Protein AF-A0A0M5JET2-F1 (afdb_monomer)

InterPro domains:
  IPR001647 DNA-binding HTH domain, TetR-type [PF00440] (8-52)
  IPR001647 DNA-binding HTH domain, TetR-type [PR00455] (8-21)
  IPR001647 DNA-binding HTH domain, TetR-type [PR00455] (29-52)
  IPR001647 DNA-binding HTH domain, TetR-type [PS50977] (2-62)
  IPR009057 Homedomain-like superfamily [SSF46689] (7-78)
  IPR023772 DNA-binding HTH domain, TetR-type, conserved site [PS01081] (20-51)
  IPR050624 Nucleoid occlusion factor SlmA/HTH-type transcriptional regulator [PTHR43479] (2-198)

Mean predicted aligned error: 12.4 Å

Sequence (295 aa):
MKQKEISIINQAIKLFAEKGYKTTSVQEIADECGISKGAFYIYFKSKDALLVSILEYYYHKVFTRIDELKTSHLPPKEVYRKQLAVYYENILEHQDFITMQMKEKSMPDNKDIRTIANQFKATSLELHTQNVKHIYGEGIAPYLADICLLIEGLTHVYLELIILYKLPLEISRLTSTIVDRVDDLVQGMIRRNEKPLVTNLTASSLFEWPDMEHKPGHSMIKKIKEKASRLPDRSHHQEIMESLELLENELRHPTPRTAIIKGMIANLKAVDEIKGEAEMLDHLINERKNGSNFI

pLDDT: mean 84.3, std 13.84, range [26.91, 97.56]

Nearest PDB structures (foldseek):
  6azh-assembly1_B  TM=8.177E-01  e=5.646E-05  Clostridium perfringens
  3ccy-assembly1_A-2  TM=8.106E-01  e=3.664E-04  Bordetella parapertussis 12822
  3br5-assembly2_E  TM=7.372E-01  e=7.349E-04  Staphylococcus aureus
  3ppb-assembly1_B  TM=6.893E-01  e=1.186E-03  Shewanella loihica PV-4
  4mo7-assembly1_A-2  TM=7.072E-01  e=2.709E-03  Pseudomonas fluorescens A506

Secondary structure (DSSP, 8-state):
--HHHHHHHHHHHHHHHHH-TTT--HHHHHHHTT--HHHHHHH-SSHHHHHHHHHHHHHHHHHHHHHHGGG--S-HHHHHHHHHHHHHHHHHHTHHHHHHHH-GGGS---HHHHHHHHHHHHHHHHHHHHHHHHHH-GGGGGGHHHHHHHHHHHHHHHHHHHHTS-----HHHHHHHHHHHHHHHHHHHHHHTPPPSS-HHHHHHHS--S-SS--TTHHHHHHHHHHHHT-S--TTHHHHHHHHHHHHHHHHSSS--HHHHHHHHHHHHTSTTTHHHHHHHHHHHHHHHHGGG--

Foldseek 3Di:
DDPLLVLLLVLLLQCCLVPNLQPDDLCNSQVSSVHHSVVSCVNAVDSVRSVLVSLVVLLVVLVVVLVVLVPDPDQLLVNQLVNLLSVLVSCVVVLSNVSSVVVVVRDDPDPSVVVSVQVSVQVQLVSQLVSCCRNPNPLCQFASLVLSVVLVVLSVVVSCCCRVVVDDDDSSVSSVVSSVVSVVVSVVCNVVVDHHPAGPVNSVVVGVHPDPQDQFQPVLLVVLLVQLVPDPDCPCSVVLVVLSVQLSVQSSDPDRDPVSNVVSLVSQCVDVSRNVSSVVSVVRNVVVVVVVPDD

Structure (mmCIF, N/CA/C/O backbone):
data_AF-A0A0M5JET2-F1
#
_entry.id   AF-A0A0M5JET2-F1
#
loop_
_atom_site.group_PDB
_atom_site.id
_atom_site.type_symbol
_atom_site.label_atom_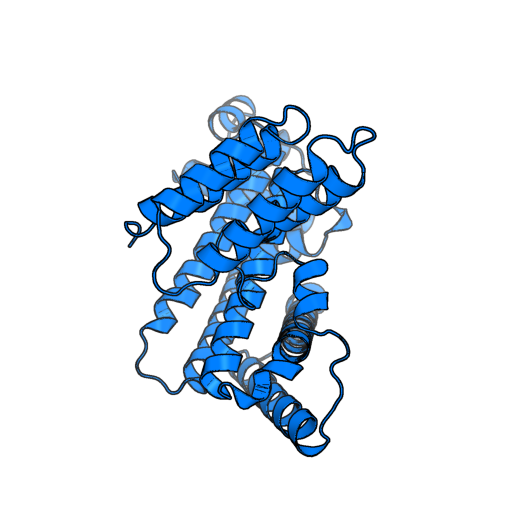id
_atom_site.label_alt_id
_atom_site.label_comp_id
_atom_site.label_asym_id
_atom_site.label_entity_id
_atom_site.label_seq_id
_atom_site.pdbx_PDB_ins_code
_atom_site.Cartn_x
_atom_site.Cartn_y
_atom_site.Cartn_z
_atom_site.occupancy
_atom_site.B_iso_or_equiv
_atom_site.auth_seq_id
_atom_site.auth_comp_id
_atom_site.auth_asym_id
_atom_site.auth_atom_id
_atom_site.pdbx_PDB_model_num
ATOM 1 N N . MET A 1 1 ? 2.719 0.753 21.353 1.00 68.00 1 MET A N 1
ATOM 2 C CA . MET A 1 1 ? 1.339 1.026 21.812 1.00 68.00 1 MET A CA 1
ATOM 3 C C . MET A 1 1 ? 1.050 0.251 23.086 1.00 68.00 1 MET A C 1
ATOM 5 O O . MET A 1 1 ? 1.538 -0.864 23.236 1.00 68.00 1 MET A O 1
ATOM 9 N N . LYS A 1 2 ? 0.282 0.839 24.006 1.00 84.94 2 LYS A N 1
ATOM 10 C CA . LYS A 1 2 ? -0.211 0.196 25.233 1.00 84.94 2 LYS A CA 1
ATOM 11 C C . LYS A 1 2 ? -1.375 -0.747 24.905 1.00 84.94 2 LYS A C 1
ATOM 13 O O . LYS A 1 2 ? -2.126 -0.505 23.965 1.00 84.94 2 LYS A O 1
ATOM 18 N N . GLN A 1 3 ? -1.599 -1.767 25.739 1.00 86.50 3 GLN A N 1
ATOM 19 C CA . GLN A 1 3 ? -2.675 -2.755 25.545 1.00 86.50 3 GLN A CA 1
ATOM 20 C C . GLN A 1 3 ? -4.061 -2.114 25.345 1.00 86.50 3 GLN A C 1
ATOM 22 O O . GLN A 1 3 ? -4.865 -2.584 24.542 1.00 86.50 3 GLN A O 1
ATOM 27 N N . LYS A 1 4 ? -4.339 -1.015 26.058 1.00 89.75 4 LYS A N 1
ATOM 28 C CA . LYS A 1 4 ? -5.628 -0.320 25.965 1.00 89.75 4 LYS A CA 1
ATOM 29 C C . LYS A 1 4 ? -5.805 0.435 24.641 1.00 89.75 4 LYS A C 1
ATOM 31 O O . LYS A 1 4 ? -6.908 0.430 24.110 1.00 89.75 4 LYS A O 1
ATOM 36 N N . GLU A 1 5 ? -4.736 0.998 24.076 1.00 92.31 5 GLU A N 1
ATOM 37 C CA . GLU A 1 5 ? -4.763 1.642 22.751 1.00 92.31 5 GLU A CA 1
ATOM 38 C C . GLU A 1 5 ? -5.084 0.617 21.660 1.00 92.31 5 GLU A C 1
ATOM 40 O O . GLU A 1 5 ? -5.961 0.856 20.837 1.00 92.31 5 GLU A O 1
ATOM 45 N N . ILE A 1 6 ? -4.447 -0.559 21.716 1.00 90.38 6 ILE A N 1
ATOM 46 C CA . ILE A 1 6 ? 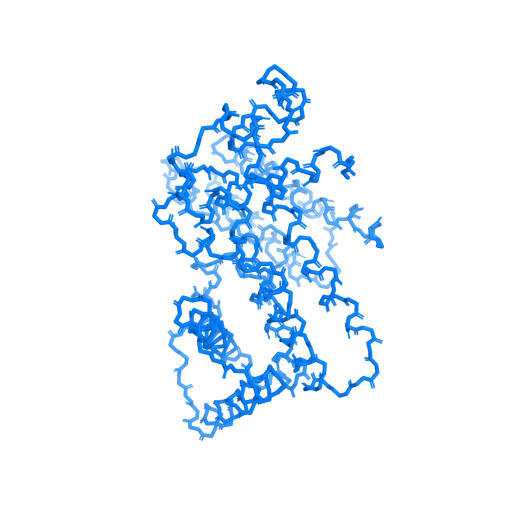-4.691 -1.665 20.777 1.00 90.38 6 ILE A CA 1
ATOM 47 C C . ILE A 1 6 ? -6.146 -2.147 20.869 1.00 90.38 6 ILE A C 1
ATOM 49 O O . ILE A 1 6 ? -6.792 -2.379 19.850 1.00 90.38 6 ILE A O 1
ATOM 53 N N . SER A 1 7 ? -6.691 -2.255 22.086 1.00 92.75 7 SER A N 1
ATOM 54 C CA . SER A 1 7 ? -8.101 -2.610 22.289 1.00 92.75 7 SER A CA 1
ATOM 55 C C . SER A 1 7 ? -9.047 -1.601 21.634 1.00 92.75 7 SER A C 1
ATOM 57 O O . SER A 1 7 ? -10.004 -2.017 20.985 1.00 92.75 7 SER A O 1
ATOM 59 N N . ILE A 1 8 ? -8.785 -0.299 21.787 1.00 95.75 8 ILE A N 1
ATOM 60 C CA . ILE A 1 8 ? -9.602 0.761 21.178 1.00 95.75 8 ILE A CA 1
ATOM 61 C C . ILE A 1 8 ? -9.495 0.713 19.651 1.00 95.75 8 ILE A C 1
ATOM 63 O O . ILE A 1 8 ? -10.513 0.771 18.967 1.00 95.75 8 ILE A O 1
ATOM 67 N N . ILE A 1 9 ? -8.281 0.546 19.122 1.00 94.44 9 ILE A N 1
ATOM 68 C CA . ILE A 1 9 ? -8.002 0.395 17.687 1.00 94.44 9 ILE A CA 1
ATOM 69 C C . ILE A 1 9 ? -8.813 -0.754 17.084 1.00 94.44 9 ILE A C 1
ATOM 71 O O . ILE A 1 9 ? -9.522 -0.555 16.099 1.00 94.44 9 ILE A O 1
ATOM 75 N N . ASN A 1 10 ? -8.766 -1.937 17.698 1.00 92.81 10 ASN A N 1
ATOM 76 C CA . ASN A 1 10 ? -9.437 -3.121 17.166 1.00 92.81 10 ASN A CA 1
ATOM 77 C C . ASN A 1 10 ? -10.966 -2.981 17.174 1.00 92.81 10 ASN A C 1
ATOM 79 O O . ASN A 1 10 ? -11.614 -3.355 16.198 1.00 92.81 10 ASN A O 1
ATOM 83 N N . GLN A 1 11 ? -11.547 -2.419 18.239 1.00 95.12 11 GLN A N 1
ATOM 84 C CA . GLN A 1 11 ? -12.999 -2.212 18.301 1.00 95.12 11 GLN A CA 1
ATOM 85 C C . GLN A 1 11 ? -13.457 -1.113 17.338 1.00 95.12 11 GLN A C 1
ATOM 87 O O . GLN A 1 11 ? -14.482 -1.259 16.673 1.00 95.12 11 GLN A O 1
ATOM 92 N N . ALA A 1 12 ? -12.675 -0.043 17.193 1.00 94.69 12 ALA A N 1
ATOM 93 C CA . ALA A 1 12 ? -12.969 1.007 16.229 1.00 94.69 12 ALA A CA 1
ATOM 94 C C . ALA A 1 12 ? -12.940 0.492 14.786 1.00 94.69 12 ALA A C 1
ATOM 96 O O . ALA A 1 12 ? -13.847 0.815 14.025 1.00 94.69 12 ALA A O 1
ATOM 97 N N . ILE A 1 13 ? -11.967 -0.353 14.425 1.00 93.25 13 ILE A N 1
ATOM 98 C CA . ILE A 1 13 ? -11.901 -0.980 13.096 1.00 93.25 13 ILE A CA 1
ATOM 99 C C . ILE A 1 13 ? -13.178 -1.754 12.782 1.00 93.25 13 ILE A C 1
ATOM 101 O O . ILE A 1 13 ? -13.763 -1.532 11.725 1.00 93.25 13 ILE A O 1
ATOM 105 N N . LYS A 1 14 ? -13.638 -2.614 13.697 1.00 92.81 14 LYS A N 1
ATOM 106 C CA . LYS A 1 14 ? -14.872 -3.390 13.501 1.00 92.81 14 LYS A CA 1
ATOM 107 C C . LYS A 1 14 ? -16.073 -2.478 13.279 1.00 92.81 14 LYS A C 1
ATOM 109 O O . LYS A 1 14 ? -16.770 -2.601 12.276 1.00 92.81 14 LYS A O 1
ATOM 114 N N . LEU A 1 15 ? -16.252 -1.484 14.152 1.00 93.12 15 LEU A N 1
ATOM 115 C CA . LEU A 1 15 ? -17.342 -0.516 14.027 1.00 93.12 15 LEU A CA 1
ATOM 116 C C . LEU A 1 15 ? -17.266 0.274 12.711 1.00 93.12 15 LEU A C 1
ATOM 118 O O . LEU A 1 15 ? -18.294 0.547 12.090 1.00 93.12 15 LEU A O 1
ATOM 122 N N . PHE A 1 16 ? -16.066 0.654 12.265 1.00 92.50 16 PHE A N 1
ATOM 123 C CA . PHE A 1 16 ? -15.876 1.349 10.993 1.00 92.50 16 PHE A CA 1
ATOM 124 C C . PHE A 1 16 ? -16.121 0.437 9.784 1.00 92.50 16 PHE A C 1
ATOM 126 O O . PHE A 1 16 ? -16.668 0.908 8.787 1.00 92.50 16 PHE A O 1
ATOM 133 N N . ALA A 1 17 ? -15.770 -0.846 9.863 1.00 89.38 17 ALA A N 1
ATOM 134 C CA . ALA A 1 17 ? -16.019 -1.832 8.817 1.00 89.38 17 ALA A CA 1
ATOM 135 C C . ALA A 1 17 ? -17.517 -2.144 8.667 1.00 89.38 17 ALA A C 1
ATOM 137 O O . ALA A 1 17 ? -18.024 -2.229 7.544 1.00 89.38 17 ALA A O 1
ATOM 138 N N . GLU A 1 18 ? -18.235 -2.263 9.786 1.00 89.12 18 GLU A N 1
ATOM 139 C CA . GLU A 1 18 ? -19.665 -2.580 9.834 1.00 89.12 18 GLU A CA 1
ATOM 140 C C . GLU A 1 18 ? -20.538 -1.384 9.445 1.00 89.12 18 GLU A C 1
ATOM 142 O O . GLU A 1 18 ? -21.321 -1.468 8.496 1.00 89.12 18 GLU A O 1
ATOM 147 N N . LYS A 1 19 ? -20.394 -0.260 10.159 1.00 89.19 19 LYS A N 1
ATOM 148 C CA . LYS A 1 19 ? -21.295 0.898 10.041 1.00 89.19 19 LYS A CA 1
ATOM 149 C C . LYS A 1 19 ? -20.762 1.973 9.094 1.00 89.19 19 LYS A C 1
ATOM 151 O O . LYS A 1 19 ? -21.544 2.688 8.476 1.00 89.19 19 LYS A O 1
ATOM 156 N N . GLY A 1 20 ? -19.441 2.065 8.952 1.00 87.75 20 GLY A N 1
ATOM 157 C CA . GLY A 1 20 ? -18.755 3.147 8.250 1.00 87.75 20 GLY A CA 1
ATOM 158 C C . GLY A 1 20 ? -18.175 4.193 9.207 1.00 87.75 20 GLY A C 1
ATOM 159 O O . GLY A 1 20 ? -18.714 4.482 10.273 1.00 87.75 20 GLY A O 1
ATOM 160 N N . TYR A 1 21 ? -17.062 4.810 8.809 1.00 89.88 21 TYR A N 1
ATOM 161 C CA . TYR A 1 21 ? -16.351 5.784 9.644 1.00 89.88 21 TYR A CA 1
ATOM 162 C C . TYR A 1 21 ? -17.203 7.002 10.038 1.00 89.88 21 TYR A C 1
ATOM 164 O O . TYR A 1 21 ? -17.178 7.433 11.192 1.00 89.88 21 TYR A O 1
ATOM 172 N N . LYS A 1 22 ? -17.965 7.576 9.095 1.00 89.19 22 LYS A N 1
ATOM 173 C CA . LYS A 1 22 ? -18.756 8.800 9.332 1.00 89.19 22 LYS A CA 1
ATOM 174 C C . LYS A 1 22 ? -19.862 8.591 10.367 1.00 89.19 22 LYS A C 1
ATOM 176 O O . LYS A 1 22 ? -20.060 9.471 11.200 1.00 89.19 22 LYS A O 1
ATOM 181 N N . THR A 1 23 ? -20.531 7.442 10.336 1.00 90.81 23 THR A N 1
ATOM 182 C CA . THR A 1 23 ? -21.671 7.117 11.206 1.00 90.81 23 THR A CA 1
ATOM 183 C C . THR A 1 23 ? -21.254 6.701 12.611 1.00 90.81 23 THR A C 1
ATOM 185 O O . THR A 1 23 ? -22.006 6.939 13.547 1.00 90.81 23 THR A O 1
ATOM 188 N N . THR A 1 24 ? -20.065 6.118 12.779 1.00 93.50 24 THR A N 1
ATOM 189 C CA . THR A 1 24 ? -19.580 5.676 14.092 1.00 93.50 24 THR A CA 1
ATOM 190 C C . THR A 1 24 ? -19.150 6.861 14.958 1.00 93.50 24 THR A C 1
ATOM 192 O O . THR A 1 24 ? -18.330 7.697 14.555 1.00 93.50 24 THR A O 1
ATOM 195 N N . SER A 1 25 ? -19.674 6.934 16.178 1.00 95.50 25 SER A N 1
ATOM 196 C CA . SER A 1 25 ? -19.360 7.973 17.159 1.00 95.50 25 SER A CA 1
ATOM 197 C C . SER A 1 25 ? -18.262 7.544 18.144 1.00 95.50 25 SER A C 1
ATOM 199 O O . SER A 1 25 ? -18.045 6.364 18.401 1.00 95.50 25 SER A O 1
ATOM 201 N N . VAL A 1 26 ? -17.579 8.522 18.752 1.00 97.31 26 VAL A N 1
ATOM 202 C CA . VAL A 1 26 ? -16.609 8.256 19.837 1.00 97.31 26 VAL A CA 1
ATOM 203 C C . VAL A 1 26 ? -17.287 7.612 21.052 1.00 97.31 26 VAL A C 1
ATOM 205 O O . VAL A 1 26 ? -16.655 6.831 21.752 1.00 97.31 26 VAL A O 1
ATOM 208 N N . GLN A 1 27 ? -18.563 7.933 21.298 1.00 97.38 27 GLN A N 1
ATOM 209 C CA . GLN A 1 27 ? -19.320 7.345 22.401 1.00 97.38 27 GLN A CA 1
ATOM 210 C C . GLN A 1 27 ? -19.504 5.841 22.189 1.00 97.38 27 GLN A C 1
ATOM 212 O O . GLN A 1 27 ? -19.136 5.075 23.066 1.00 97.38 27 GLN A O 1
ATOM 217 N N . GLU A 1 28 ? -19.948 5.422 21.001 1.00 97.38 28 GLU A N 1
ATOM 218 C CA . GLU A 1 28 ? -20.086 3.997 20.672 1.00 97.38 28 GLU A CA 1
ATOM 219 C C . GLU A 1 28 ? -18.758 3.243 20.793 1.00 97.38 28 GLU A C 1
ATOM 221 O O . GLU A 1 28 ? -18.724 2.155 21.355 1.00 97.38 28 GLU A O 1
ATOM 226 N N . ILE A 1 29 ? -17.649 3.825 20.316 1.00 97.12 29 ILE A N 1
ATOM 227 C CA . ILE A 1 29 ? -16.321 3.206 20.457 1.00 97.12 29 ILE A CA 1
ATOM 228 C C . ILE A 1 29 ? -15.951 3.042 21.938 1.00 97.12 29 ILE A C 1
ATOM 230 O O . ILE A 1 29 ? -15.403 2.013 22.329 1.00 97.12 29 ILE A O 1
ATOM 234 N N . ALA A 1 30 ? -16.226 4.055 22.764 1.00 96.62 30 ALA A N 1
ATOM 235 C CA . ALA A 1 30 ? -15.933 4.020 24.191 1.00 96.62 30 ALA A CA 1
ATOM 236 C C . ALA A 1 30 ? -16.775 2.955 24.916 1.00 96.62 30 ALA A C 1
ATOM 238 O O . ALA A 1 30 ? -16.216 2.167 25.683 1.00 96.62 30 ALA A O 1
ATOM 239 N N . ASP A 1 31 ? -18.072 2.885 24.607 1.00 96.94 31 ASP A N 1
ATOM 240 C CA . ASP A 1 31 ? -19.005 1.900 25.160 1.00 96.94 31 ASP A CA 1
ATOM 241 C C . ASP A 1 31 ? -18.562 0.470 24.807 1.00 96.94 31 ASP A C 1
ATOM 243 O O . ASP A 1 31 ? -18.421 -0.373 25.693 1.00 96.94 31 ASP A O 1
ATOM 247 N N . GLU A 1 32 ? -18.205 0.232 23.542 1.00 96.12 32 GLU A N 1
ATOM 248 C CA . GLU A 1 32 ? -17.723 -1.063 23.036 1.00 96.12 32 GLU A CA 1
ATOM 249 C C . GLU A 1 32 ? -16.356 -1.477 23.624 1.00 96.12 32 GLU A C 1
ATOM 251 O O . GLU A 1 32 ? -15.975 -2.650 23.634 1.00 96.12 32 GLU A O 1
ATOM 256 N N . CYS A 1 33 ? -15.597 -0.509 24.144 1.00 95.19 33 CYS A N 1
ATOM 257 C CA . CYS A 1 33 ? -14.332 -0.730 24.848 1.00 95.19 33 CYS A CA 1
ATOM 258 C C . CYS A 1 33 ? -14.486 -0.821 26.378 1.00 95.19 33 CYS A C 1
ATOM 260 O O . CYS A 1 33 ? -13.475 -0.995 27.082 1.00 95.19 33 CYS A O 1
ATOM 262 N N . GLY A 1 34 ? -15.706 -0.647 26.900 1.00 95.06 34 GLY A N 1
ATOM 263 C CA . GLY A 1 34 ? -15.992 -0.576 28.331 1.00 95.06 34 GLY A CA 1
ATOM 264 C C . GLY A 1 34 ? -15.262 0.574 29.032 1.00 95.06 34 GLY A C 1
ATOM 265 O O . GLY A 1 34 ? -14.754 0.396 30.139 1.00 95.06 34 GLY A O 1
ATOM 266 N N . ILE A 1 35 ? -15.119 1.728 28.371 1.00 95.44 35 ILE A N 1
ATOM 267 C CA . ILE A 1 35 ? -14.473 2.925 28.928 1.00 95.44 35 ILE A CA 1
ATOM 268 C C . ILE A 1 35 ? -15.386 4.143 28.837 1.00 95.44 35 ILE A C 1
ATOM 270 O O . ILE A 1 35 ? -16.292 4.207 28.016 1.00 95.44 35 ILE A O 1
ATOM 274 N N . SER A 1 36 ? -15.117 5.161 29.654 1.00 96.50 36 SER A N 1
ATOM 275 C CA . SER A 1 36 ? -15.797 6.443 29.495 1.00 96.50 36 SER A CA 1
ATOM 276 C C . SER A 1 36 ? -15.290 7.186 28.256 1.00 96.50 36 SER A C 1
ATOM 278 O O . SER A 1 36 ? -14.126 7.071 27.862 1.00 96.50 36 SER A O 1
ATOM 280 N N . LYS A 1 37 ? -16.136 8.052 27.691 1.00 96.19 37 LYS A N 1
ATOM 281 C CA . LYS A 1 37 ? -15.732 8.985 26.631 1.00 96.19 37 LYS A CA 1
ATOM 282 C C . LYS A 1 37 ? -14.555 9.876 27.053 1.00 96.19 37 LYS A C 1
ATOM 284 O O . LYS A 1 37 ? -13.681 10.156 26.243 1.00 96.19 37 LYS A O 1
ATOM 289 N N . GLY A 1 38 ? -14.489 10.281 28.324 1.00 96.25 38 GLY A N 1
ATOM 290 C CA . GLY A 1 38 ? -13.337 11.012 28.864 1.00 96.25 38 GLY A CA 1
ATOM 291 C C . GLY A 1 38 ? -12.044 10.190 28.818 1.00 96.25 38 GLY A C 1
ATOM 292 O O . GLY A 1 38 ? -11.010 10.705 28.408 1.00 96.25 38 GLY A O 1
ATOM 293 N N . ALA A 1 39 ? -12.112 8.897 29.158 1.00 94.56 39 ALA A N 1
ATOM 294 C CA . ALA A 1 39 ? -10.969 7.991 29.086 1.00 94.56 39 ALA A CA 1
ATOM 295 C C . ALA A 1 39 ? -10.500 7.743 27.645 1.00 94.56 39 ALA A C 1
ATOM 297 O O . ALA A 1 39 ? -9.300 7.637 27.419 1.00 94.56 39 ALA A O 1
ATOM 298 N N . PHE A 1 40 ? -11.406 7.715 26.661 1.00 96.81 40 PHE A N 1
ATOM 299 C CA . PHE A 1 40 ? -11.028 7.666 25.244 1.00 96.81 40 PHE A CA 1
ATOM 300 C C . PHE A 1 40 ? -10.092 8.825 24.866 1.00 96.81 40 PHE A C 1
ATOM 302 O O . PHE A 1 40 ? -9.044 8.597 24.262 1.00 96.81 40 PHE A O 1
ATOM 309 N N . TYR A 1 41 ? -10.431 10.053 25.277 1.00 96.50 41 TYR A N 1
ATOM 310 C CA . TYR A 1 41 ? -9.651 11.250 24.941 1.00 96.50 41 TYR A CA 1
ATOM 311 C C . TYR A 1 41 ? -8.274 11.323 25.618 1.00 96.50 41 TYR A C 1
ATOM 313 O O . TYR A 1 41 ? -7.435 12.114 25.193 1.00 96.50 41 TYR A O 1
ATOM 321 N N . ILE A 1 42 ? -8.008 10.478 26.622 1.00 95.06 42 ILE A N 1
ATOM 322 C CA . ILE A 1 42 ? -6.659 10.298 27.184 1.00 95.06 42 ILE A CA 1
ATOM 323 C C . ILE A 1 42 ? -5.742 9.596 26.169 1.00 95.06 42 ILE A C 1
ATOM 325 O O . ILE A 1 42 ? -4.549 9.888 26.125 1.00 95.06 42 ILE A O 1
ATOM 329 N N . TYR A 1 43 ? -6.290 8.688 25.355 1.00 94.50 43 TYR A N 1
ATOM 330 C CA . TYR A 1 43 ? -5.534 7.922 24.361 1.00 94.50 43 TYR A CA 1
ATOM 331 C C . TYR A 1 43 ? -5.533 8.591 22.985 1.00 94.50 43 TYR A C 1
ATOM 333 O O . TYR A 1 43 ? -4.488 8.687 22.350 1.00 94.50 43 TYR A O 1
ATOM 341 N N . PHE A 1 44 ? -6.686 9.086 22.528 1.00 95.69 44 PHE A N 1
ATOM 342 C CA . PHE A 1 44 ? -6.838 9.657 21.190 1.00 95.69 44 PHE A CA 1
ATOM 343 C C . PHE A 1 44 ? -7.530 11.013 21.245 1.00 95.69 44 PHE A C 1
ATOM 345 O O . PHE A 1 44 ? -8.667 11.135 21.693 1.00 95.69 44 PHE A O 1
ATOM 352 N N . LYS A 1 45 ? -6.865 12.048 20.720 1.00 94.44 45 LYS A N 1
ATOM 353 C CA . LYS A 1 45 ? -7.379 13.429 20.742 1.00 94.44 45 LYS A CA 1
ATOM 354 C C . LYS A 1 45 ? -8.687 13.604 19.960 1.00 94.44 45 LYS A C 1
ATOM 356 O O . LYS A 1 45 ? -9.456 14.518 20.241 1.00 94.44 45 LYS A O 1
ATOM 361 N N . SER A 1 46 ? -8.940 12.750 18.973 1.00 94.31 46 SER A N 1
ATOM 362 C CA . SER A 1 46 ? -10.139 12.775 18.136 1.00 94.31 46 SER A CA 1
ATOM 363 C C . SER A 1 46 ? -10.355 11.422 17.449 1.00 94.31 46 SER A C 1
ATOM 365 O O . SER A 1 46 ? -9.485 10.551 17.481 1.00 94.31 46 SER A O 1
ATOM 367 N N . LYS A 1 47 ? -11.513 11.257 16.794 1.00 93.50 47 LYS A N 1
ATOM 368 C CA . LYS A 1 47 ? -11.793 10.100 15.928 1.00 93.50 47 LYS A CA 1
ATOM 369 C C . LYS A 1 47 ? -10.839 10.049 14.723 1.00 93.50 47 LYS A C 1
ATOM 371 O O . LYS A 1 47 ? -10.382 8.972 14.361 1.00 93.50 47 LYS A O 1
ATOM 376 N N . ASP A 1 48 ? -10.476 11.213 14.179 1.00 92.19 48 ASP A N 1
ATOM 377 C CA . ASP A 1 48 ? -9.488 11.337 13.100 1.00 92.19 48 ASP A CA 1
ATOM 378 C C . ASP A 1 48 ? -8.091 10.908 13.573 1.00 92.19 48 ASP A C 1
ATOM 380 O O . ASP A 1 48 ? -7.418 10.157 12.878 1.00 92.19 48 ASP A O 1
ATOM 384 N N . ALA A 1 49 ? -7.677 11.324 14.777 1.00 92.44 49 ALA A N 1
ATOM 385 C CA . ALA A 1 49 ? -6.394 10.920 15.352 1.00 92.44 49 ALA A CA 1
ATOM 386 C C . ALA A 1 49 ? -6.335 9.405 15.600 1.00 92.44 49 ALA A C 1
ATOM 388 O O . ALA A 1 49 ? -5.309 8.781 15.355 1.00 92.44 49 ALA A O 1
ATOM 389 N N . LEU A 1 50 ? -7.447 8.803 16.035 1.00 94.25 50 LEU A N 1
ATOM 390 C CA . LEU A 1 50 ? -7.568 7.349 16.119 1.00 94.25 50 LEU A CA 1
ATOM 391 C C . LEU A 1 50 ? -7.410 6.691 14.742 1.00 94.25 50 LEU A C 1
ATOM 393 O O . LEU A 1 50 ? -6.673 5.718 14.627 1.00 94.25 50 LEU A O 1
ATOM 397 N N . LEU A 1 51 ? -8.067 7.212 13.703 1.00 91.81 51 LEU A N 1
ATOM 398 C CA . LEU A 1 51 ? -7.954 6.670 12.347 1.00 91.81 51 LEU A CA 1
ATOM 399 C C . LEU A 1 51 ? -6.523 6.767 11.800 1.00 91.81 51 LEU A C 1
ATOM 401 O O . LEU A 1 51 ? -6.036 5.803 11.218 1.00 91.81 51 LEU A O 1
ATOM 405 N N . VAL A 1 52 ? -5.830 7.880 12.043 1.00 90.00 52 VAL A N 1
ATOM 406 C CA . VAL A 1 52 ? -4.399 8.029 11.733 1.00 90.00 52 VAL A CA 1
ATOM 407 C C . VAL A 1 52 ? -3.578 6.936 12.422 1.00 90.00 52 VAL A C 1
ATOM 409 O O . VAL A 1 52 ? -2.875 6.192 11.744 1.00 90.00 52 VAL A O 1
ATOM 412 N N . SER A 1 53 ? -3.745 6.752 13.736 1.00 91.31 53 SER A N 1
ATOM 413 C CA . SER A 1 53 ? -3.024 5.711 14.481 1.00 91.31 53 SER A CA 1
ATOM 414 C C . SER A 1 53 ? -3.358 4.289 14.022 1.00 91.31 53 SER A C 1
ATOM 416 O O . SER A 1 53 ? -2.493 3.416 14.067 1.00 91.31 53 SER A O 1
ATOM 418 N N . ILE A 1 54 ? -4.597 4.038 13.583 1.00 91.50 54 ILE A N 1
ATOM 419 C CA . ILE A 1 54 ? -4.992 2.768 12.964 1.00 91.50 54 ILE A CA 1
ATOM 420 C C . ILE A 1 54 ? -4.178 2.547 11.681 1.00 91.50 54 ILE A C 1
ATOM 422 O O . ILE A 1 54 ? -3.528 1.513 11.549 1.00 91.50 54 ILE A O 1
ATOM 426 N N . LEU A 1 55 ? -4.179 3.510 10.754 1.00 87.31 55 LEU A N 1
ATOM 427 C CA . LEU A 1 55 ? -3.477 3.383 9.472 1.00 87.31 55 LEU A CA 1
ATOM 428 C C . LEU A 1 55 ? -1.969 3.172 9.668 1.00 87.31 55 LEU A C 1
ATOM 430 O O . LEU A 1 55 ? -1.404 2.245 9.094 1.00 87.31 55 LEU A O 1
ATOM 434 N N . GLU A 1 56 ? -1.334 3.977 10.523 1.00 85.44 56 GLU A N 1
ATOM 435 C CA . GLU A 1 56 ? 0.095 3.859 10.839 1.00 85.44 56 GLU A CA 1
ATOM 436 C C . GLU A 1 56 ? 0.446 2.478 11.402 1.00 85.44 56 GLU A C 1
ATOM 438 O O . GLU A 1 56 ? 1.399 1.842 10.951 1.00 85.44 56 GLU A O 1
ATOM 443 N N . TYR A 1 57 ? -0.344 1.990 12.364 1.00 85.06 57 TYR A N 1
ATOM 444 C CA . TYR A 1 57 ? -0.097 0.707 13.015 1.00 85.06 57 TYR A CA 1
ATOM 445 C C . TYR A 1 57 ? -0.164 -0.468 12.029 1.00 85.06 57 TYR A C 1
ATOM 447 O O . TYR A 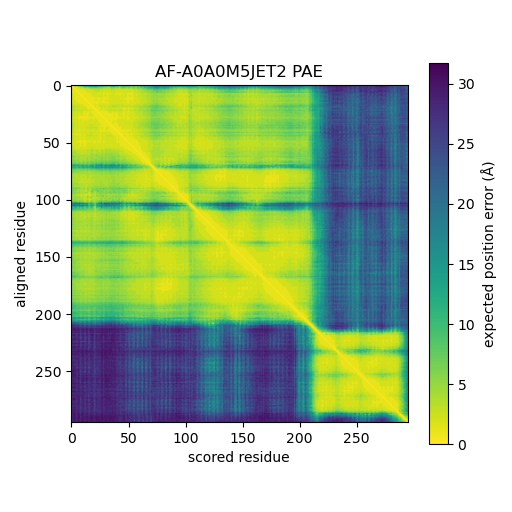1 57 ? 0.728 -1.321 12.021 1.00 85.06 57 TYR A O 1
ATOM 455 N N . TYR A 1 58 ? -1.197 -0.514 11.183 1.00 83.62 58 TYR A N 1
ATOM 456 C CA . TYR A 1 58 ? -1.387 -1.624 10.247 1.00 83.62 58 TYR A CA 1
ATOM 457 C C . TYR A 1 58 ? -0.403 -1.577 9.078 1.00 83.62 58 TYR A C 1
ATOM 459 O O . TYR A 1 58 ? 0.175 -2.609 8.735 1.00 83.62 58 TYR A O 1
ATOM 467 N N . TYR A 1 59 ? -0.139 -0.397 8.513 1.00 81.94 59 TYR A N 1
ATOM 468 C CA . TYR A 1 59 ? 0.850 -0.265 7.444 1.00 81.94 59 TYR A CA 1
ATOM 469 C C . TYR A 1 59 ? 2.258 -0.607 7.917 1.00 81.94 59 TYR A C 1
ATOM 471 O O . TYR A 1 59 ? 2.952 -1.360 7.236 1.00 81.94 59 TYR A O 1
ATOM 479 N N . HIS A 1 60 ? 2.661 -0.154 9.107 1.00 81.88 60 HIS A N 1
ATOM 480 C CA . HIS A 1 60 ? 3.957 -0.525 9.668 1.00 81.88 60 HIS A CA 1
ATOM 481 C C . HIS A 1 60 ? 4.097 -2.048 9.805 1.00 81.88 60 HIS A C 1
ATOM 483 O O . HIS A 1 60 ? 5.091 -2.620 9.368 1.00 81.88 60 HIS A O 1
ATOM 489 N N . LYS A 1 61 ? 3.062 -2.726 10.317 1.00 82.12 61 LYS A N 1
ATOM 490 C CA . LYS A 1 61 ? 3.063 -4.184 10.493 1.00 82.12 61 LYS A CA 1
ATOM 491 C C . LYS A 1 61 ? 3.204 -4.950 9.171 1.00 82.12 61 LYS A C 1
ATOM 493 O O . LYS A 1 61 ? 3.935 -5.939 9.127 1.00 82.12 61 LYS A O 1
ATOM 498 N N . VAL A 1 62 ? 2.514 -4.511 8.113 1.00 81.69 62 VAL A N 1
ATOM 499 C CA . VAL A 1 62 ? 2.646 -5.092 6.763 1.00 81.69 62 VAL A CA 1
ATOM 500 C C . VAL A 1 62 ? 4.076 -4.926 6.263 1.00 81.69 62 VAL A C 1
ATOM 502 O O . VAL A 1 62 ? 4.702 -5.900 5.845 1.00 81.69 62 VAL A O 1
ATOM 505 N N . PHE A 1 63 ? 4.604 -3.702 6.327 1.00 79.50 63 PHE A N 1
ATOM 506 C CA . PHE A 1 63 ? 5.915 -3.397 5.767 1.00 79.50 63 PHE A CA 1
ATOM 507 C C . PHE A 1 63 ? 7.042 -4.141 6.470 1.00 79.50 63 PHE A C 1
ATOM 509 O O . PHE A 1 63 ? 7.889 -4.697 5.779 1.00 79.50 63 PHE A O 1
ATOM 516 N N . THR A 1 64 ? 7.019 -4.243 7.801 1.00 81.38 64 THR A N 1
ATOM 517 C CA . THR A 1 64 ? 8.026 -5.010 8.547 1.00 81.38 64 THR A CA 1
ATOM 518 C C . THR A 1 64 ? 8.086 -6.466 8.078 1.00 81.38 64 THR A C 1
ATOM 520 O O . THR A 1 64 ? 9.164 -6.957 7.758 1.00 81.38 64 THR A O 1
ATOM 523 N N . ARG A 1 65 ? 6.936 -7.141 7.930 1.00 84.06 65 ARG A N 1
ATOM 524 C CA . ARG A 1 65 ? 6.897 -8.544 7.475 1.00 84.06 65 ARG A CA 1
ATOM 525 C C . ARG A 1 65 ? 7.410 -8.725 6.043 1.00 84.06 65 ARG A C 1
ATOM 527 O O . ARG A 1 65 ? 8.029 -9.738 5.729 1.00 84.06 65 ARG A O 1
ATOM 534 N N . ILE A 1 66 ? 7.133 -7.769 5.157 1.00 83.12 66 ILE A N 1
ATOM 535 C CA . ILE A 1 66 ? 7.620 -7.804 3.770 1.00 83.12 66 ILE A CA 1
ATOM 536 C C . ILE A 1 66 ? 9.135 -7.552 3.712 1.00 83.12 66 ILE A C 1
ATOM 538 O O . ILE A 1 66 ? 9.829 -8.169 2.898 1.00 83.12 66 ILE A O 1
ATOM 542 N N . ASP A 1 67 ? 9.646 -6.657 4.559 1.00 78.50 67 ASP A N 1
ATOM 543 C CA . ASP A 1 67 ? 11.060 -6.278 4.599 1.00 78.50 67 ASP A CA 1
ATOM 544 C C . ASP A 1 67 ? 11.948 -7.411 5.135 1.00 78.50 67 ASP A C 1
ATOM 546 O O . ASP A 1 67 ? 13.007 -7.680 4.569 1.00 78.50 67 ASP A O 1
ATOM 550 N N . GLU A 1 68 ? 11.460 -8.175 6.120 1.00 81.12 68 GLU A N 1
ATOM 551 C CA . GLU A 1 68 ? 12.128 -9.377 6.647 1.00 81.12 68 GLU A CA 1
ATOM 552 C C . GLU A 1 68 ? 12.498 -10.386 5.540 1.00 81.12 68 GLU A C 1
ATOM 554 O O . GLU A 1 68 ? 13.538 -11.049 5.607 1.00 81.12 68 GLU A O 1
ATOM 559 N N . LEU A 1 69 ? 11.701 -10.464 4.466 1.00 83.88 69 LEU A N 1
ATOM 560 C CA . LEU A 1 69 ? 11.939 -11.376 3.342 1.00 83.88 69 LEU A CA 1
ATOM 561 C C . LEU A 1 69 ? 13.090 -10.952 2.418 1.00 83.88 69 LEU A C 1
ATOM 563 O O . LEU A 1 69 ? 13.602 -11.796 1.674 1.00 83.88 69 LEU A O 1
ATOM 567 N N . LYS A 1 70 ? 13.537 -9.688 2.465 1.00 73.38 70 LYS A N 1
ATOM 568 C CA . LYS A 1 70 ? 14.629 -9.187 1.608 1.00 73.38 70 LYS A CA 1
ATOM 569 C C . LYS A 1 70 ? 15.975 -9.845 1.905 1.00 73.38 70 LYS A C 1
ATOM 571 O O . LYS A 1 70 ? 16.839 -9.884 1.038 1.00 73.38 70 LYS A O 1
ATOM 576 N N . THR A 1 71 ? 16.151 -10.380 3.111 1.00 75.50 71 THR A N 1
ATOM 577 C CA . THR A 1 71 ? 17.387 -11.059 3.539 1.00 75.50 71 THR A CA 1
ATOM 578 C C . THR A 1 71 ? 17.401 -12.557 3.218 1.00 75.50 71 THR A C 1
ATOM 580 O O . THR A 1 71 ? 18.351 -13.269 3.555 1.00 75.50 71 THR A O 1
ATOM 583 N N . SER A 1 72 ? 16.351 -13.071 2.570 1.00 78.50 72 SER A N 1
ATOM 584 C CA . SER A 1 72 ? 16.276 -14.485 2.214 1.00 78.50 72 SER A CA 1
ATOM 585 C C . SER A 1 72 ? 17.212 -14.829 1.048 1.00 78.50 72 SER A C 1
ATOM 587 O O . SER A 1 72 ? 17.362 -14.072 0.097 1.00 78.50 72 SER A O 1
ATOM 589 N N . HIS A 1 73 ? 17.824 -16.015 1.092 1.00 85.31 73 HIS A N 1
ATOM 590 C CA . HIS A 1 73 ? 18.731 -16.510 0.044 1.00 85.31 73 HIS A CA 1
ATOM 591 C C . HIS A 1 73 ? 17.970 -17.182 -1.117 1.00 85.31 73 HIS A C 1
ATOM 593 O O . HIS A 1 73 ? 18.442 -18.150 -1.713 1.00 85.31 73 HIS A O 1
ATOM 599 N N . LEU A 1 74 ? 16.744 -16.730 -1.389 1.00 91.31 74 LEU A N 1
ATOM 600 C CA . LEU A 1 74 ? 15.876 -17.308 -2.413 1.00 91.31 74 LEU A CA 1
ATOM 601 C C . LEU A 1 74 ? 16.094 -16.617 -3.765 1.00 91.31 74 LEU A C 1
ATOM 603 O O . LEU A 1 74 ? 16.516 -15.461 -3.804 1.00 91.31 74 LEU A O 1
ATOM 607 N N . PRO A 1 75 ? 15.768 -17.283 -4.888 1.00 94.31 75 PRO A N 1
ATOM 608 C CA . PRO A 1 75 ? 15.752 -16.626 -6.189 1.00 94.31 75 PRO A CA 1
ATOM 609 C C . PRO A 1 75 ? 14.831 -15.390 -6.191 1.00 94.31 75 PRO A C 1
ATOM 611 O O . PRO A 1 75 ? 13.759 -15.452 -5.583 1.00 94.31 75 PRO A O 1
ATOM 614 N N . PRO A 1 76 ? 15.165 -14.315 -6.934 1.00 93.69 76 PRO A N 1
ATOM 615 C CA . PRO A 1 76 ? 14.409 -13.053 -6.952 1.00 93.69 76 PRO A CA 1
ATOM 616 C C . PRO A 1 76 ? 12.892 -13.222 -7.122 1.00 93.69 76 PRO A C 1
ATOM 618 O O . PRO A 1 76 ? 12.090 -12.611 -6.420 1.00 93.69 76 PRO A O 1
ATOM 621 N N . LYS A 1 77 ? 12.486 -14.120 -8.024 1.00 94.94 77 LYS A N 1
ATOM 622 C CA . LYS A 1 77 ? 11.074 -14.445 -8.260 1.00 94.94 77 LYS A CA 1
ATOM 623 C C . LYS A 1 77 ? 10.382 -15.070 -7.058 1.00 94.94 77 LYS A C 1
ATOM 625 O O . LYS A 1 77 ? 9.236 -14.740 -6.780 1.00 94.94 77 LYS A O 1
ATOM 630 N N . GLU A 1 78 ? 11.060 -15.982 -6.370 1.00 95.38 78 GLU A N 1
ATOM 631 C CA . GLU A 1 78 ? 10.512 -16.653 -5.190 1.00 95.38 78 GLU A CA 1
ATOM 632 C C . GLU A 1 78 ? 10.374 -15.678 -4.023 1.00 95.38 78 GLU A C 1
ATOM 634 O O . GLU A 1 78 ? 9.367 -15.710 -3.317 1.00 95.38 78 GLU A O 1
ATOM 639 N N . VAL A 1 79 ? 11.336 -14.761 -3.861 1.00 94.56 79 VAL A N 1
ATOM 640 C CA . VAL A 1 79 ? 11.217 -13.648 -2.907 1.00 94.56 79 VAL A CA 1
ATOM 641 C C . VAL A 1 79 ? 9.959 -12.843 -3.212 1.00 94.56 79 VAL A C 1
ATOM 643 O O . VAL A 1 79 ? 9.129 -12.644 -2.326 1.00 94.56 79 VAL A O 1
ATOM 646 N N . TYR A 1 80 ? 9.764 -12.457 -4.474 1.00 95.69 80 TYR A N 1
ATOM 647 C CA . TYR A 1 80 ? 8.622 -11.636 -4.853 1.00 95.69 80 TYR A CA 1
ATOM 648 C C . TYR A 1 80 ? 7.274 -12.356 -4.674 1.00 95.69 80 TYR A C 1
ATOM 650 O O . TYR A 1 80 ? 6.337 -11.779 -4.118 1.00 95.69 80 TYR A O 1
ATOM 658 N N . ARG A 1 81 ? 7.179 -13.645 -5.042 1.00 96.31 81 ARG A N 1
ATOM 659 C CA . ARG A 1 81 ? 5.991 -14.482 -4.776 1.00 96.31 81 ARG A CA 1
ATOM 660 C C . ARG A 1 81 ? 5.653 -14.520 -3.285 1.00 96.31 81 ARG A C 1
ATOM 662 O O . ARG A 1 81 ? 4.486 -14.363 -2.925 1.00 96.31 81 ARG A O 1
ATOM 669 N N . LYS A 1 82 ? 6.659 -14.682 -2.418 1.00 95.38 82 LYS A N 1
ATOM 670 C CA . LYS A 1 82 ? 6.471 -14.679 -0.959 1.00 95.38 82 LYS A CA 1
ATOM 671 C C . LYS A 1 82 ? 6.067 -13.314 -0.416 1.00 95.38 82 LYS A C 1
ATOM 673 O O . LYS A 1 82 ? 5.203 -13.257 0.448 1.00 95.38 82 LYS A O 1
ATOM 678 N N . GLN A 1 83 ? 6.636 -12.224 -0.927 1.00 94.44 83 GLN A N 1
ATOM 679 C CA . GLN A 1 83 ? 6.241 -10.872 -0.520 1.00 94.44 83 GLN A CA 1
ATOM 680 C C . GLN A 1 83 ? 4.781 -10.577 -0.879 1.00 94.44 83 GLN A C 1
ATOM 682 O O . GLN A 1 83 ? 4.041 -10.066 -0.042 1.00 94.44 83 GLN A O 1
ATOM 687 N N . LEU A 1 84 ? 4.339 -10.968 -2.081 1.00 95.12 84 LEU A N 1
ATOM 688 C CA . LEU A 1 84 ? 2.927 -10.887 -2.460 1.00 95.12 84 LEU A CA 1
ATOM 689 C C . LEU A 1 84 ? 2.052 -11.787 -1.571 1.00 95.12 84 LEU A C 1
ATOM 691 O O . LEU A 1 84 ? 0.953 -11.385 -1.201 1.00 95.12 84 LEU A O 1
ATOM 695 N N . ALA A 1 85 ? 2.524 -12.980 -1.193 1.00 95.25 85 ALA A N 1
ATOM 696 C CA . ALA A 1 85 ? 1.772 -13.877 -0.310 1.00 95.25 85 ALA A CA 1
ATOM 697 C C . ALA A 1 85 ? 1.580 -13.260 1.077 1.00 95.25 85 ALA A C 1
ATOM 699 O O . ALA A 1 85 ? 0.446 -13.152 1.531 1.00 95.25 85 ALA A O 1
ATOM 700 N N . VAL A 1 86 ? 2.655 -12.745 1.681 1.00 92.62 86 VAL A N 1
ATOM 701 C CA . VAL A 1 86 ? 2.608 -12.024 2.962 1.00 92.62 86 VAL A CA 1
ATOM 702 C C . VAL A 1 86 ? 1.663 -10.827 2.895 1.00 92.62 86 VAL A C 1
ATOM 704 O O . VAL A 1 86 ? 0.919 -10.587 3.845 1.00 92.62 86 VAL A O 1
ATOM 707 N N . TYR A 1 87 ? 1.654 -10.094 1.778 1.00 90.62 87 TYR A N 1
ATOM 708 C CA . TYR A 1 87 ? 0.708 -9.002 1.556 1.00 90.62 87 TYR A CA 1
ATOM 709 C C . TYR A 1 87 ? -0.749 -9.492 1.624 1.00 90.62 87 TYR A C 1
ATOM 711 O O . TYR A 1 87 ? -1.522 -8.985 2.436 1.00 90.62 87 TYR A O 1
ATOM 719 N N . TYR A 1 88 ? -1.126 -10.514 0.846 1.00 92.62 88 TYR A N 1
ATOM 720 C CA . TYR A 1 88 ? -2.500 -11.036 0.854 1.00 92.62 88 TYR A CA 1
ATOM 721 C C . TYR A 1 88 ? -2.886 -11.718 2.172 1.00 92.62 88 TYR A C 1
ATOM 723 O O . TYR A 1 88 ? -4.009 -11.547 2.645 1.00 92.62 88 TYR A O 1
ATOM 731 N N . GLU A 1 89 ? -1.976 -12.472 2.786 1.00 91.69 89 GLU A N 1
ATOM 732 C CA . GLU A 1 89 ? -2.193 -13.120 4.082 1.00 91.69 89 GLU A CA 1
ATOM 733 C C . GLU A 1 89 ? -2.435 -12.082 5.177 1.00 91.69 89 GLU A C 1
ATOM 735 O O . GLU A 1 89 ? -3.387 -12.207 5.946 1.00 91.69 89 GLU A O 1
ATOM 740 N N . ASN A 1 90 ? -1.640 -11.008 5.210 1.00 86.94 90 ASN A N 1
ATOM 741 C CA . ASN A 1 90 ? -1.828 -9.943 6.188 1.00 86.94 90 ASN A CA 1
ATOM 742 C C . ASN A 1 90 ? -3.173 -9.226 6.012 1.00 86.94 90 ASN A C 1
ATOM 744 O O . ASN A 1 90 ? -3.844 -8.903 6.991 1.00 86.94 90 ASN A O 1
ATOM 748 N N . ILE A 1 91 ? -3.600 -9.028 4.767 1.00 84.25 91 ILE A N 1
ATOM 749 C CA . ILE A 1 91 ? -4.913 -8.467 4.458 1.00 84.25 91 ILE A CA 1
ATOM 750 C C . ILE A 1 91 ? -6.029 -9.385 4.955 1.00 84.25 91 ILE A C 1
ATOM 752 O O . ILE A 1 91 ? -6.987 -8.901 5.557 1.00 84.25 91 ILE A O 1
ATOM 756 N N . LEU A 1 92 ? -5.922 -10.695 4.730 1.00 86.88 92 LEU A N 1
ATOM 757 C CA . LEU A 1 92 ? -6.909 -11.662 5.208 1.00 86.88 92 LEU A CA 1
ATOM 758 C C . LEU A 1 92 ? -6.964 -11.720 6.741 1.00 86.88 92 LEU A C 1
ATOM 760 O O . LEU A 1 92 ? -8.056 -11.761 7.304 1.00 86.88 92 LEU A O 1
ATOM 764 N N . GLU A 1 93 ? -5.815 -11.636 7.420 1.00 87.69 93 GLU A N 1
ATOM 765 C CA . GLU A 1 93 ? -5.736 -11.501 8.885 1.00 87.69 93 GLU A CA 1
ATOM 766 C C . GLU A 1 93 ? -6.432 -10.224 9.397 1.00 87.69 93 GLU A C 1
ATOM 768 O O . GLU A 1 93 ? -6.827 -10.148 10.565 1.00 87.69 93 GLU A O 1
ATOM 773 N N . HIS A 1 94 ? -6.570 -9.205 8.544 1.00 85.94 94 HIS A N 1
ATOM 774 C CA . HIS A 1 94 ? -7.028 -7.860 8.891 1.00 85.94 94 HIS A CA 1
ATOM 775 C C . HIS A 1 94 ? -8.173 -7.374 7.990 1.00 85.94 94 HIS A C 1
ATOM 777 O O . HIS A 1 94 ? -8.289 -6.185 7.683 1.00 85.94 94 HIS A O 1
ATOM 783 N N . GLN A 1 95 ? -9.060 -8.291 7.592 1.00 85.12 95 GLN A N 1
ATOM 784 C CA . GLN A 1 95 ? -10.120 -8.028 6.617 1.00 85.12 95 GLN A CA 1
ATOM 785 C C . GLN A 1 95 ? -11.039 -6.855 6.996 1.00 85.12 95 GLN A C 1
ATOM 787 O O . GLN A 1 95 ? -11.458 -6.114 6.107 1.00 85.12 95 GLN A O 1
ATOM 792 N N . ASP A 1 96 ? -11.337 -6.648 8.280 1.00 86.56 96 ASP A N 1
ATOM 793 C CA . ASP A 1 96 ? -12.173 -5.524 8.726 1.00 86.56 96 ASP A CA 1
ATOM 794 C C . ASP A 1 96 ? -11.499 -4.174 8.446 1.00 86.56 96 ASP A C 1
ATOM 796 O O . ASP A 1 96 ? -12.143 -3.246 7.956 1.00 86.56 96 ASP A O 1
ATOM 800 N N . PHE A 1 97 ? -10.185 -4.076 8.669 1.00 86.00 97 PHE A N 1
ATOM 801 C CA . PHE A 1 97 ? -9.406 -2.874 8.364 1.00 86.00 97 PHE A CA 1
ATOM 802 C C . PHE A 1 97 ? -9.421 -2.570 6.859 1.00 86.00 97 PHE A C 1
ATOM 804 O O . PHE A 1 97 ? -9.672 -1.435 6.452 1.00 86.00 97 PHE A O 1
ATOM 811 N N . ILE A 1 98 ? -9.243 -3.592 6.022 1.00 84.25 98 ILE A N 1
ATOM 812 C CA . ILE A 1 98 ? -9.251 -3.430 4.562 1.00 84.25 98 ILE A CA 1
ATOM 813 C C . ILE A 1 98 ? -10.659 -3.117 4.047 1.00 84.25 98 ILE A C 1
ATOM 815 O O . ILE A 1 98 ? -10.839 -2.249 3.198 1.00 84.25 98 ILE A O 1
ATOM 819 N N . THR A 1 99 ? -11.685 -3.755 4.611 1.00 83.81 99 THR A N 1
ATOM 820 C CA . THR A 1 99 ? -13.091 -3.463 4.298 1.00 83.81 99 THR A CA 1
ATOM 821 C C . THR A 1 99 ? -13.441 -2.019 4.654 1.00 83.81 99 THR A C 1
ATOM 823 O O . THR A 1 99 ? -14.107 -1.333 3.877 1.00 83.81 99 THR A O 1
ATOM 826 N N . MET A 1 100 ? -12.974 -1.534 5.808 1.00 85.81 100 MET A N 1
ATOM 827 C CA . MET A 1 100 ? -13.095 -0.131 6.200 1.00 85.81 100 MET A CA 1
ATOM 828 C C . MET A 1 100 ? -12.437 0.790 5.163 1.00 85.81 100 MET A C 1
ATOM 830 O O . MET A 1 100 ? -13.059 1.772 4.757 1.00 85.81 100 MET A O 1
ATOM 834 N N . GLN A 1 101 ? -11.212 0.483 4.730 1.00 80.81 101 GLN A N 1
ATOM 835 C CA . GLN A 1 101 ? -10.468 1.289 3.759 1.00 80.81 101 GLN A CA 1
ATOM 836 C C . GLN A 1 101 ? -11.160 1.337 2.388 1.00 80.81 101 GLN A C 1
ATOM 838 O O . GLN A 1 101 ? -11.343 2.416 1.829 1.00 80.81 101 GLN A O 1
ATOM 843 N N . MET A 1 102 ? -11.588 0.182 1.867 1.00 77.88 102 MET A N 1
ATOM 844 C CA . MET A 1 102 ? -12.234 0.059 0.553 1.00 77.88 102 MET A CA 1
ATOM 845 C C . MET A 1 102 ? -13.592 0.758 0.480 1.00 77.88 102 MET A C 1
ATOM 847 O O . MET A 1 102 ? -14.025 1.185 -0.589 1.00 77.88 102 MET A O 1
ATOM 851 N N . LYS A 1 103 ? -14.264 0.961 1.618 1.00 74.62 103 LYS A N 1
ATOM 852 C CA . LYS A 1 103 ? -15.456 1.815 1.717 1.00 74.62 103 LYS A CA 1
ATOM 853 C C . LYS A 1 103 ? -15.075 3.307 1.696 1.00 74.62 103 LYS A C 1
ATOM 855 O O . LYS A 1 103 ? -15.627 4.098 2.464 1.00 74.62 103 LYS A O 1
ATOM 860 N N . GLU A 1 104 ? -14.174 3.692 0.786 1.00 60.09 104 GLU A N 1
ATOM 861 C CA . GLU A 1 104 ? -13.441 4.966 0.683 1.00 60.09 104 GLU A CA 1
ATOM 862 C C . GLU A 1 104 ? -14.343 6.208 0.749 1.00 60.09 104 GLU A C 1
ATOM 864 O O . GLU A 1 104 ? -13.990 7.204 1.379 1.00 60.09 104 GLU A O 1
ATOM 869 N N . LYS A 1 105 ? -15.584 6.122 0.239 1.00 56.84 105 LYS A N 1
ATOM 870 C CA . LYS A 1 105 ? -16.621 7.174 0.374 1.00 56.84 105 LYS A CA 1
ATOM 871 C C . LYS A 1 105 ? -16.907 7.580 1.836 1.00 56.84 105 LYS A C 1
ATOM 873 O O . LYS A 1 105 ? -17.522 8.624 2.097 1.00 56.84 105 LYS A O 1
ATOM 878 N N . SER A 1 106 ? -16.465 6.768 2.794 1.00 57.69 106 SER A N 1
ATOM 879 C CA . SER A 1 106 ? -16.623 6.963 4.233 1.00 57.69 106 SER A CA 1
ATOM 880 C C . SER A 1 106 ? -15.421 7.626 4.907 1.00 57.69 106 SER A C 1
ATOM 882 O O . SER A 1 106 ? -15.592 8.106 6.025 1.00 57.69 106 SER A O 1
ATOM 884 N N . MET A 1 107 ? -14.240 7.687 4.282 1.00 69.38 107 MET A N 1
ATOM 885 C CA . MET A 1 107 ? -13.067 8.309 4.908 1.00 69.38 107 MET A CA 1
ATOM 886 C C . MET A 1 107 ? -13.196 9.842 4.928 1.00 69.38 107 MET A C 1
ATOM 888 O O . MET A 1 107 ? -13.813 10.429 4.031 1.00 69.38 107 MET A O 1
ATOM 892 N N . PRO A 1 108 ? -12.694 10.514 5.978 1.00 71.38 108 PRO A N 1
ATOM 893 C CA . PRO A 1 108 ? -12.702 11.967 6.048 1.00 71.38 108 PRO A CA 1
ATOM 894 C C . PRO A 1 108 ? -11.628 12.540 5.117 1.00 71.38 108 PRO A C 1
ATOM 896 O O . PRO A 1 108 ? -10.553 11.960 4.962 1.00 71.38 108 PRO A O 1
ATOM 899 N N . ASP A 1 109 ? -11.897 13.710 4.537 1.00 78.00 109 ASP A N 1
ATOM 900 C CA . ASP A 1 109 ? -10.913 14.437 3.735 1.00 78.00 109 ASP A CA 1
ATOM 901 C C . ASP A 1 109 ? -9.889 15.143 4.644 1.00 78.00 109 ASP A C 1
ATOM 903 O O . ASP A 1 109 ? -9.894 16.359 4.827 1.00 78.00 109 ASP A O 1
ATOM 907 N N . ASN A 1 110 ? -9.033 14.347 5.283 1.00 81.38 110 ASN A N 1
ATOM 908 C CA . ASN A 1 110 ? -8.034 14.796 6.244 1.00 81.38 110 ASN A CA 1
ATOM 909 C C . ASN A 1 110 ? -6.629 14.694 5.627 1.00 81.38 110 ASN A C 1
ATOM 911 O O . ASN A 1 110 ? -6.266 13.673 5.038 1.00 81.38 110 ASN A O 1
ATOM 915 N N . LYS A 1 111 ? -5.824 15.754 5.774 1.00 77.81 111 LYS A N 1
ATOM 916 C CA . LYS A 1 111 ? -4.467 15.831 5.213 1.00 77.81 111 LYS A CA 1
ATOM 917 C C . LYS A 1 111 ? -3.565 14.693 5.695 1.00 77.81 111 LYS A C 1
ATOM 919 O O . LYS A 1 111 ? -2.823 14.150 4.879 1.00 77.81 111 LYS A O 1
ATOM 924 N N . ASP A 1 112 ? -3.633 14.324 6.967 1.00 77.56 112 ASP A N 1
ATOM 925 C CA . ASP A 1 112 ? -2.761 13.302 7.554 1.00 77.56 112 ASP A CA 1
ATOM 926 C C . ASP A 1 112 ? -3.113 11.920 6.996 1.00 77.56 112 ASP A C 1
ATOM 928 O O . ASP A 1 112 ? -2.239 11.176 6.560 1.00 77.56 112 ASP A O 1
ATOM 932 N N . ILE A 1 113 ? -4.410 11.630 6.868 1.00 81.31 113 ILE A N 1
ATOM 933 C CA . ILE A 1 113 ? -4.910 10.389 6.260 1.00 81.31 113 ILE A CA 1
ATOM 934 C C . ILE A 1 113 ? -4.498 10.293 4.788 1.00 81.31 113 ILE A C 1
ATOM 936 O O . ILE A 1 113 ? -3.988 9.255 4.367 1.00 81.31 113 ILE A O 1
ATOM 940 N N . ARG A 1 114 ? -4.650 11.377 4.010 1.00 78.56 114 ARG A N 1
ATOM 941 C CA . ARG A 1 114 ? -4.173 11.413 2.615 1.00 78.56 114 ARG A CA 1
ATOM 942 C C . ARG A 1 114 ? -2.664 11.204 2.526 1.00 78.56 114 ARG A C 1
ATOM 944 O O . ARG A 1 114 ? -2.205 10.485 1.647 1.00 78.56 114 ARG A O 1
ATOM 951 N N . THR A 1 115 ? -1.902 11.808 3.435 1.00 76.12 115 THR A N 1
ATOM 952 C CA . THR A 1 115 ? -0.438 11.668 3.482 1.00 76.12 115 THR A CA 1
ATOM 953 C C . THR A 1 115 ? -0.045 10.212 3.723 1.00 76.12 115 THR A C 1
ATOM 955 O O . THR A 1 115 ? 0.748 9.661 2.966 1.00 76.12 115 THR A O 1
ATOM 958 N N . ILE A 1 116 ? -0.667 9.554 4.701 1.00 75.69 116 ILE A N 1
ATOM 959 C CA . ILE A 1 116 ? -0.391 8.152 5.032 1.00 75.69 116 ILE A CA 1
ATOM 960 C C . ILE A 1 116 ? -0.803 7.213 3.887 1.00 75.69 116 ILE A C 1
ATOM 962 O O . ILE A 1 116 ? -0.061 6.295 3.541 1.00 75.69 116 ILE A O 1
ATOM 966 N N . ALA A 1 117 ? -1.954 7.452 3.253 1.00 76.69 117 ALA A N 1
ATOM 967 C CA . ALA A 1 117 ? -2.395 6.674 2.095 1.00 76.69 117 ALA A CA 1
ATOM 968 C C . ALA A 1 117 ? -1.442 6.824 0.895 1.00 76.69 117 ALA A C 1
ATOM 970 O O . ALA A 1 117 ? -1.084 5.829 0.262 1.00 76.69 117 ALA A O 1
ATOM 971 N N . ASN A 1 118 ? -0.985 8.048 0.614 1.00 74.81 118 ASN A N 1
ATOM 972 C CA . ASN A 1 118 ? -0.001 8.310 -0.435 1.00 74.81 118 ASN A CA 1
ATOM 973 C C . ASN A 1 118 ? 1.338 7.631 -0.136 1.00 74.81 118 ASN A C 1
ATOM 975 O O . ASN A 1 118 ? 1.914 7.019 -1.032 1.00 74.81 118 ASN A O 1
ATOM 979 N N . GLN A 1 119 ? 1.797 7.677 1.116 1.00 73.62 119 GLN A N 1
ATOM 980 C CA . GLN A 1 119 ? 3.020 7.001 1.539 1.00 73.62 119 GLN A CA 1
ATOM 981 C C . GLN A 1 119 ? 2.909 5.485 1.359 1.00 73.62 119 GLN A C 1
ATOM 983 O O . GLN A 1 119 ? 3.820 4.869 0.816 1.00 73.62 119 GLN A O 1
ATOM 988 N N . PHE A 1 120 ? 1.778 4.886 1.741 1.00 77.56 120 PHE A N 1
ATOM 989 C CA . PHE A 1 120 ? 1.545 3.457 1.542 1.00 77.56 120 PHE A CA 1
ATOM 990 C C . PHE A 1 120 ? 1.580 3.072 0.060 1.00 77.56 120 PHE A C 1
ATOM 992 O O . PHE A 1 120 ? 2.277 2.131 -0.320 1.00 77.56 120 PHE A O 1
ATOM 999 N N . LYS A 1 121 ? 0.884 3.841 -0.787 1.00 78.38 121 LYS A N 1
ATOM 1000 C CA . LYS A 1 121 ? 0.897 3.642 -2.239 1.00 78.38 121 LYS A CA 1
ATOM 1001 C C . LYS A 1 121 ? 2.307 3.767 -2.814 1.00 78.38 121 LYS A C 1
ATOM 1003 O O . LYS A 1 121 ? 2.708 2.936 -3.623 1.00 78.38 121 LYS A O 1
ATOM 1008 N N . ALA A 1 122 ? 3.069 4.772 -2.382 1.00 76.38 122 ALA A N 1
ATOM 1009 C CA . ALA A 1 122 ? 4.459 4.934 -2.783 1.00 76.38 122 ALA A CA 1
ATOM 1010 C C . ALA A 1 122 ? 5.274 3.689 -2.406 1.00 76.38 122 ALA A C 1
ATOM 1012 O O . ALA A 1 122 ? 5.903 3.088 -3.268 1.00 76.38 122 ALA A O 1
ATOM 1013 N N . THR A 1 123 ? 5.204 3.228 -1.156 1.00 78.12 123 THR A N 1
ATOM 1014 C CA . THR A 1 123 ? 5.947 2.040 -0.714 1.00 78.12 123 THR A CA 1
ATOM 1015 C C . THR A 1 123 ? 5.534 0.757 -1.454 1.00 78.12 123 THR A C 1
ATOM 1017 O O . THR A 1 123 ? 6.407 -0.055 -1.756 1.00 78.12 123 THR A O 1
ATOM 1020 N N . SER A 1 124 ? 4.253 0.583 -1.809 1.00 83.12 124 SER A N 1
ATOM 1021 C CA . SER A 1 124 ? 3.797 -0.529 -2.670 1.00 83.12 124 SER A CA 1
ATOM 1022 C C . SER A 1 124 ? 4.478 -0.491 -4.043 1.00 83.12 124 SER A C 1
ATOM 1024 O O . SER A 1 124 ? 5.080 -1.472 -4.490 1.00 83.12 124 SER A O 1
ATOM 1026 N N . LEU A 1 125 ? 4.481 0.683 -4.680 1.00 84.69 125 LEU A N 1
ATOM 1027 C CA . LEU A 1 125 ? 5.128 0.885 -5.976 1.00 84.69 125 LEU A CA 1
ATOM 1028 C C . LEU A 1 125 ? 6.654 0.716 -5.904 1.00 84.69 125 LEU A C 1
ATOM 1030 O O . LEU A 1 125 ? 7.238 0.179 -6.848 1.00 84.69 125 LEU A O 1
ATOM 1034 N N . GLU A 1 126 ? 7.302 1.099 -4.795 1.00 82.62 126 GLU A N 1
ATOM 1035 C CA . GLU A 1 126 ? 8.736 0.836 -4.571 1.00 82.62 126 GLU A CA 1
ATOM 1036 C C . GLU A 1 126 ? 9.016 -0.659 -4.563 1.00 82.62 126 GLU A C 1
ATOM 1038 O O . GLU A 1 126 ? 9.931 -1.135 -5.234 1.00 82.62 126 GLU A O 1
ATOM 1043 N N . LEU A 1 127 ? 8.210 -1.411 -3.813 1.00 86.81 127 LEU A N 1
ATOM 1044 C CA . LEU A 1 127 ? 8.365 -2.851 -3.692 1.00 86.81 127 LEU A CA 1
ATOM 1045 C C . LEU A 1 127 ? 8.267 -3.517 -5.068 1.00 86.81 127 LEU A C 1
ATOM 1047 O O . LEU A 1 127 ? 9.103 -4.355 -5.410 1.00 86.81 127 LEU A O 1
ATOM 1051 N N . HIS A 1 128 ? 7.275 -3.134 -5.874 1.00 92.25 128 HIS A N 1
ATOM 1052 C CA . HIS A 1 128 ? 7.137 -3.621 -7.246 1.00 92.25 128 HIS A CA 1
ATOM 1053 C C . HIS A 1 128 ? 8.332 -3.220 -8.113 1.00 92.25 128 HIS A C 1
ATOM 1055 O O . HIS A 1 128 ? 8.915 -4.074 -8.779 1.00 92.25 128 HIS A O 1
ATOM 1061 N N . THR A 1 129 ? 8.762 -1.961 -8.034 1.00 89.56 129 THR A N 1
ATOM 1062 C CA . THR A 1 129 ? 9.903 -1.435 -8.793 1.00 89.56 129 THR A CA 1
ATOM 1063 C C . THR A 1 129 ? 11.186 -2.214 -8.500 1.00 89.56 129 THR A C 1
ATOM 1065 O O . THR A 1 129 ? 11.859 -2.668 -9.429 1.00 89.56 129 THR A O 1
ATOM 1068 N N . GLN A 1 130 ? 11.514 -2.419 -7.222 1.00 88.38 130 GLN A N 1
ATOM 1069 C CA . GLN A 1 130 ? 12.707 -3.152 -6.790 1.00 88.38 130 GLN A CA 1
ATOM 1070 C C . GLN A 1 130 ? 12.687 -4.601 -7.278 1.00 88.38 130 GLN A C 1
ATOM 1072 O O . GLN A 1 130 ? 13.671 -5.073 -7.847 1.00 88.38 130 GLN A O 1
ATOM 1077 N N . ASN A 1 131 ? 11.561 -5.298 -7.107 1.00 93.25 131 ASN A N 1
ATOM 1078 C CA . ASN A 1 131 ? 11.439 -6.693 -7.524 1.00 93.25 131 ASN A CA 1
ATOM 1079 C C . ASN A 1 131 ? 11.521 -6.849 -9.044 1.00 93.25 131 ASN A C 1
ATOM 1081 O O . ASN A 1 131 ? 12.245 -7.715 -9.531 1.00 93.25 131 ASN A O 1
ATOM 1085 N N . VAL A 1 132 ? 10.836 -5.994 -9.808 1.00 94.75 132 VAL A N 1
ATOM 1086 C CA . VAL A 1 132 ? 10.881 -6.029 -11.278 1.00 94.75 132 VAL A CA 1
ATOM 1087 C C . VAL A 1 132 ? 12.306 -5.766 -11.774 1.00 94.75 132 VAL A C 1
ATOM 1089 O O . VAL A 1 132 ? 12.810 -6.538 -12.591 1.00 94.75 132 VAL A O 1
ATOM 1092 N N . LYS A 1 133 ? 13.006 -4.756 -11.237 1.00 92.31 133 LYS A N 1
ATOM 1093 C CA . LYS A 1 133 ? 14.424 -4.514 -11.566 1.00 92.31 133 LYS A CA 1
ATOM 1094 C C . LYS A 1 133 ? 15.303 -5.717 -11.219 1.00 92.31 133 LYS A C 1
ATOM 1096 O O . LYS A 1 133 ? 16.142 -6.112 -12.023 1.00 92.31 133 LYS A O 1
ATOM 1101 N N . HIS A 1 134 ? 15.104 -6.330 -10.053 1.00 91.81 134 HIS A N 1
ATOM 1102 C CA . HIS A 1 134 ? 15.921 -7.460 -9.611 1.00 91.81 134 HIS A CA 1
ATOM 1103 C C . HIS A 1 134 ? 15.696 -8.732 -10.446 1.00 91.81 134 HIS A C 1
ATOM 1105 O O . HIS A 1 134 ? 16.637 -9.486 -10.681 1.00 91.81 134 HIS A O 1
ATOM 1111 N N . ILE A 1 135 ? 14.465 -8.964 -10.915 1.00 95.44 135 ILE A N 1
ATOM 1112 C CA . ILE A 1 135 ? 14.103 -10.144 -11.712 1.00 95.44 135 ILE A CA 1
ATOM 1113 C C . ILE A 1 135 ? 14.528 -9.991 -13.180 1.00 95.44 135 ILE A C 1
ATOM 1115 O O . ILE A 1 135 ? 15.032 -10.949 -13.764 1.00 95.44 135 ILE A O 1
ATOM 1119 N N . TYR A 1 136 ? 14.315 -8.817 -13.784 1.00 95.56 136 TYR A N 1
ATOM 1120 C CA . TYR A 1 136 ? 14.452 -8.623 -15.237 1.00 95.56 136 TYR A CA 1
ATOM 1121 C C . TYR A 1 136 ? 15.651 -7.751 -15.653 1.00 95.56 136 TYR A C 1
ATOM 1123 O O . TYR A 1 136 ? 15.969 -7.675 -16.841 1.00 95.56 136 TYR A O 1
ATOM 1131 N N . GLY A 1 137 ? 16.342 -7.119 -14.700 1.00 90.81 137 GLY A N 1
ATOM 1132 C CA . GLY A 1 137 ? 17.514 -6.276 -14.946 1.00 90.81 137 GLY A CA 1
ATOM 1133 C C . GLY A 1 137 ? 17.191 -4.922 -15.589 1.00 90.81 137 GLY A C 1
ATOM 1134 O O . GLY A 1 137 ? 16.043 -4.503 -15.678 1.00 90.81 137 GLY A O 1
ATOM 1135 N N . GLU A 1 138 ? 18.219 -4.225 -16.074 1.00 84.56 138 GLU A N 1
ATOM 1136 C CA . GLU A 1 138 ? 18.090 -2.859 -16.619 1.00 84.56 138 GLU A CA 1
ATOM 1137 C C . GLU A 1 138 ? 17.396 -2.794 -17.993 1.00 84.56 138 GLU A C 1
ATOM 1139 O O . GLU A 1 138 ? 16.930 -1.737 -18.417 1.00 84.56 138 GLU A O 1
ATOM 1144 N N . GLY A 1 139 ? 17.271 -3.927 -18.695 1.00 85.19 139 GLY A N 1
ATOM 1145 C CA . GLY A 1 139 ? 16.648 -3.984 -20.023 1.00 85.19 139 GLY A CA 1
ATOM 1146 C C . GLY A 1 139 ? 15.171 -3.570 -20.041 1.00 85.19 139 GLY A C 1
ATOM 1147 O O . GLY A 1 139 ? 14.647 -3.233 -21.102 1.00 85.19 139 GLY A O 1
ATOM 1148 N N . ILE A 1 140 ? 14.509 -3.554 -18.877 1.00 91.75 140 ILE A N 1
ATOM 1149 C CA . ILE A 1 140 ? 13.110 -3.130 -18.742 1.00 91.75 140 ILE A CA 1
ATOM 1150 C C . ILE A 1 140 ? 12.939 -1.657 -18.368 1.00 91.75 140 ILE A C 1
ATOM 1152 O O . ILE A 1 140 ? 11.802 -1.210 -18.230 1.00 91.75 140 ILE A O 1
ATOM 1156 N N . ALA A 1 141 ? 14.023 -0.885 -18.226 1.00 87.38 141 ALA A N 1
ATOM 1157 C CA . ALA A 1 141 ? 13.963 0.504 -17.769 1.00 87.38 141 ALA A CA 1
ATOM 1158 C C . ALA A 1 141 ? 12.938 1.383 -18.523 1.00 87.38 141 ALA A C 1
ATOM 1160 O O . ALA A 1 141 ? 12.224 2.130 -17.851 1.00 87.38 141 ALA A O 1
ATOM 1161 N N . PRO A 1 142 ? 12.766 1.282 -19.861 1.00 87.31 142 PRO A N 1
ATOM 1162 C CA . PRO A 1 142 ? 11.744 2.056 -20.575 1.00 87.31 142 PRO A CA 1
ATOM 1163 C C . PRO A 1 142 ? 10.297 1.684 -20.216 1.00 87.31 142 PRO A C 1
ATOM 1165 O O . PRO A 1 142 ? 9.407 2.518 -20.348 1.00 87.31 142 PRO A O 1
ATOM 1168 N N . TYR A 1 143 ? 10.061 0.444 -19.779 1.00 92.56 143 TYR A N 1
ATOM 1169 C CA . TYR A 1 143 ? 8.736 -0.142 -19.534 1.00 92.56 143 TYR A CA 1
ATOM 1170 C C . TYR A 1 143 ? 8.348 -0.169 -18.052 1.00 92.56 143 TYR A C 1
ATOM 1172 O O . TYR A 1 143 ? 7.224 -0.518 -17.700 1.00 92.56 143 TYR A O 1
ATOM 1180 N N . LEU A 1 144 ? 9.295 0.137 -17.168 1.00 90.62 144 LEU A N 1
ATOM 1181 C CA . LEU A 1 144 ? 9.209 -0.167 -15.746 1.00 90.62 144 LEU A CA 1
ATOM 1182 C C . LEU A 1 144 ? 8.008 0.497 -15.051 1.00 90.62 144 LEU A C 1
ATOM 1184 O O . LEU A 1 144 ? 7.345 -0.165 -14.252 1.00 90.62 144 LEU A O 1
ATOM 1188 N N . ALA A 1 145 ? 7.690 1.755 -15.373 1.00 89.19 145 ALA A N 1
ATOM 1189 C CA . ALA A 1 145 ? 6.511 2.428 -14.823 1.00 89.19 145 ALA A CA 1
ATOM 1190 C C . ALA A 1 145 ? 5.201 1.717 -15.201 1.00 89.19 145 ALA A C 1
ATOM 1192 O O . ALA A 1 145 ? 4.396 1.417 -14.319 1.00 89.19 145 ALA A O 1
ATOM 1193 N N . ASP A 1 146 ? 5.011 1.389 -16.482 1.00 92.75 146 ASP A N 1
ATOM 1194 C CA . ASP A 1 146 ? 3.830 0.656 -16.952 1.00 92.75 146 ASP A CA 1
ATOM 1195 C C . ASP A 1 146 ? 3.720 -0.722 -16.302 1.00 92.75 146 ASP A C 1
ATOM 1197 O O . ASP A 1 146 ? 2.650 -1.088 -15.819 1.00 92.75 146 ASP A O 1
ATOM 1201 N N . ILE A 1 147 ? 4.824 -1.473 -16.242 1.00 94.81 147 ILE A N 1
ATOM 1202 C CA . ILE A 1 147 ? 4.851 -2.796 -15.607 1.00 94.81 147 ILE A CA 1
ATOM 1203 C C . ILE A 1 147 ? 4.379 -2.690 -14.154 1.00 94.81 147 ILE A C 1
ATOM 1205 O O . ILE A 1 147 ? 3.496 -3.437 -13.737 1.00 94.81 147 ILE A O 1
ATOM 1209 N N . CYS A 1 148 ? 4.920 -1.742 -13.388 1.00 93.56 148 CYS A N 1
ATOM 1210 C CA . CYS A 1 148 ? 4.570 -1.578 -11.979 1.00 93.56 148 CYS A CA 1
ATOM 1211 C C . CYS A 1 148 ? 3.120 -1.111 -11.785 1.00 93.56 148 CYS A C 1
ATOM 1213 O O . CYS A 1 148 ? 2.447 -1.602 -10.883 1.00 93.56 148 CYS A O 1
ATOM 1215 N N . LEU A 1 149 ? 2.606 -0.221 -12.642 1.00 92.06 149 LEU A N 1
ATOM 1216 C CA . LEU A 1 149 ? 1.199 0.198 -12.607 1.00 92.06 149 LEU A CA 1
ATOM 1217 C C . LEU A 1 149 ? 0.243 -0.956 -12.935 1.00 92.06 149 LEU A C 1
ATOM 1219 O O . LEU A 1 149 ? -0.810 -1.084 -12.310 1.00 92.06 149 LEU A O 1
ATOM 1223 N N . LEU A 1 150 ? 0.607 -1.810 -13.892 1.00 94.62 150 LEU A N 1
ATOM 1224 C CA . LEU A 1 150 ? -0.179 -2.990 -14.252 1.00 94.62 150 LEU A CA 1
ATOM 1225 C C . LEU A 1 150 ? -0.176 -4.038 -13.133 1.00 94.62 150 LEU A C 1
ATOM 1227 O O . LEU A 1 150 ? -1.219 -4.624 -12.848 1.00 94.62 150 LEU A O 1
ATOM 1231 N N . ILE A 1 151 ? 0.964 -4.240 -12.468 1.00 95.56 151 ILE A N 1
ATOM 1232 C CA . ILE A 1 151 ? 1.072 -5.091 -11.276 1.00 95.56 151 ILE A CA 1
ATOM 1233 C C . ILE A 1 151 ? 0.201 -4.557 -10.137 1.00 95.56 151 ILE A C 1
ATOM 1235 O O . ILE A 1 151 ? -0.544 -5.332 -9.535 1.00 95.56 151 ILE A O 1
ATOM 1239 N N . GLU A 1 152 ? 0.281 -3.255 -9.850 1.00 91.56 152 GLU A N 1
ATOM 1240 C CA . GLU A 1 152 ? -0.517 -2.598 -8.808 1.00 91.56 152 GLU A CA 1
ATOM 1241 C C . GLU A 1 152 ? -2.015 -2.793 -9.091 1.00 91.56 152 GLU A C 1
ATOM 1243 O O . GLU A 1 152 ? -2.768 -3.228 -8.220 1.00 91.56 152 GLU A O 1
ATOM 1248 N N . GLY A 1 153 ? -2.443 -2.580 -10.341 1.00 93.00 153 GLY A N 1
ATOM 1249 C CA . GLY A 1 153 ? -3.822 -2.817 -10.769 1.00 93.00 153 GLY A CA 1
ATOM 1250 C C . GLY A 1 153 ? -4.257 -4.277 -10.616 1.00 93.00 153 GLY A C 1
ATOM 1251 O O . GLY A 1 153 ? -5.327 -4.546 -10.070 1.00 93.00 153 GLY A O 1
ATOM 1252 N N . LEU A 1 154 ? -3.425 -5.231 -11.051 1.00 94.38 154 LEU A N 1
ATOM 1253 C CA . LEU A 1 154 ? -3.718 -6.662 -10.930 1.00 94.38 154 LEU A CA 1
ATOM 1254 C C . LEU A 1 154 ? -3.862 -7.076 -9.460 1.00 94.38 154 LEU A C 1
ATOM 1256 O O . LEU A 1 154 ? -4.805 -7.782 -9.103 1.00 94.38 154 LEU A O 1
ATOM 1260 N N . THR A 1 155 ? -2.952 -6.599 -8.610 1.00 92.88 155 THR A N 1
ATOM 1261 C CA . THR A 1 155 ? -2.943 -6.885 -7.172 1.00 92.88 155 THR A CA 1
ATOM 1262 C C . THR A 1 155 ? -4.188 -6.317 -6.490 1.00 92.88 155 THR A C 1
ATOM 1264 O O . THR A 1 155 ? -4.883 -7.025 -5.760 1.00 92.88 155 THR A O 1
ATOM 1267 N N . HIS A 1 156 ? -4.536 -5.066 -6.793 1.00 90.12 156 HIS A N 1
ATOM 1268 C CA . HIS A 1 156 ? -5.703 -4.404 -6.218 1.00 90.12 156 HIS A CA 1
ATOM 1269 C C . HIS A 1 156 ? -7.030 -5.061 -6.635 1.00 90.12 156 HIS A C 1
ATOM 1271 O O . HIS A 1 156 ? -7.929 -5.224 -5.811 1.00 90.12 156 HIS A O 1
ATOM 1277 N N . VAL A 1 157 ? -7.171 -5.480 -7.897 1.00 92.88 157 VAL A N 1
ATOM 1278 C CA . VAL A 1 157 ? -8.409 -6.123 -8.374 1.00 92.88 157 VAL A CA 1
ATOM 1279 C C . VAL A 1 157 ? -8.641 -7.469 -7.687 1.00 92.88 157 VAL A C 1
ATOM 1281 O O . VAL A 1 157 ? -9.751 -7.741 -7.231 1.00 92.88 157 VAL A O 1
ATOM 1284 N N . TYR A 1 158 ? -7.614 -8.316 -7.562 1.00 94.44 158 TYR A N 1
ATOM 1285 C CA . TYR A 1 158 ? -7.773 -9.588 -6.848 1.00 94.44 158 TYR A CA 1
ATOM 1286 C C . TYR A 1 158 ? -8.072 -9.385 -5.369 1.00 94.44 158 TYR A C 1
ATOM 1288 O O . TYR A 1 158 ? -8.891 -10.112 -4.803 1.00 94.44 158 TYR A O 1
ATOM 1296 N N . LEU A 1 159 ? -7.462 -8.370 -4.761 1.00 90.62 159 LEU A N 1
ATOM 1297 C CA . LEU A 1 159 ? -7.780 -7.979 -3.402 1.00 90.62 159 LEU A CA 1
ATOM 1298 C C . LEU A 1 159 ? -9.270 -7.625 -3.247 1.00 90.62 159 LEU A C 1
ATOM 1300 O O . LEU A 1 159 ? -9.937 -8.127 -2.341 1.00 90.62 159 LEU A O 1
ATOM 1304 N N . GLU A 1 160 ? -9.814 -6.810 -4.149 1.00 89.81 160 GLU A N 1
ATOM 1305 C CA . GLU A 1 160 ? -11.230 -6.434 -4.140 1.00 89.81 160 GLU A CA 1
ATOM 1306 C C . GLU A 1 160 ? -12.150 -7.661 -4.264 1.00 89.81 160 GLU A C 1
ATOM 1308 O O . GLU A 1 160 ? -13.108 -7.805 -3.499 1.00 89.81 160 GLU A O 1
ATOM 1313 N N . LEU A 1 161 ? -11.826 -8.593 -5.167 1.00 92.25 161 LEU A N 1
ATOM 1314 C CA . LEU A 1 161 ? -12.568 -9.846 -5.350 1.00 92.25 161 LEU A CA 1
ATOM 1315 C C . LEU A 1 161 ? -12.585 -10.712 -4.082 1.00 92.25 161 LEU A C 1
ATOM 1317 O O . LEU A 1 161 ? -13.629 -11.252 -3.708 1.00 92.25 161 LEU A O 1
ATOM 1321 N N . ILE A 1 162 ? -11.451 -10.819 -3.391 1.00 91.88 162 ILE A N 1
ATOM 1322 C CA . ILE A 1 162 ? -11.343 -11.579 -2.141 1.00 91.88 162 ILE A CA 1
ATOM 1323 C C . ILE A 1 162 ? -12.170 -10.916 -1.030 1.00 91.88 162 ILE A C 1
ATOM 1325 O O . ILE A 1 162 ? -12.894 -11.593 -0.297 1.00 91.88 162 ILE A O 1
ATOM 1329 N N . ILE A 1 163 ? -12.086 -9.591 -0.889 1.00 88.06 163 ILE A N 1
ATOM 1330 C CA . ILE A 1 163 ? -12.643 -8.889 0.273 1.00 88.06 163 ILE A CA 1
ATOM 1331 C C . ILE A 1 163 ? -14.129 -8.566 0.108 1.00 88.06 163 ILE A C 1
ATOM 1333 O O . ILE A 1 163 ? -14.912 -8.869 1.018 1.00 88.06 163 ILE A O 1
ATOM 1337 N N . LEU A 1 164 ? -14.517 -7.976 -1.027 1.00 85.94 164 LEU A N 1
ATOM 1338 C CA . LEU A 1 164 ? -15.882 -7.505 -1.279 1.00 85.94 164 LEU A CA 1
ATOM 1339 C C . LEU A 1 164 ? -16.783 -8.609 -1.828 1.00 85.94 164 LEU A C 1
ATOM 1341 O O . LEU A 1 164 ? -17.941 -8.705 -1.426 1.00 85.94 164 LEU A O 1
ATOM 1345 N N . TYR A 1 165 ? -16.246 -9.463 -2.701 1.00 89.81 165 TYR A N 1
ATOM 1346 C CA . TYR A 1 165 ? -17.009 -10.533 -3.350 1.00 89.81 165 TYR A CA 1
ATOM 1347 C C . TYR A 1 165 ? -16.814 -11.902 -2.691 1.00 89.81 165 TYR A C 1
ATOM 1349 O O . TYR A 1 165 ? -17.440 -12.873 -3.111 1.00 89.81 165 TYR A O 1
ATOM 1357 N N . LYS A 1 166 ? -15.981 -11.982 -1.641 1.00 89.94 166 LYS A N 1
ATOM 1358 C CA . LYS A 1 166 ? -15.702 -13.209 -0.874 1.00 89.94 166 LYS A CA 1
ATOM 1359 C C . LYS A 1 166 ? -15.263 -14.376 -1.764 1.00 89.94 166 LYS A C 1
ATOM 1361 O O . LYS A 1 166 ? -15.594 -15.527 -1.487 1.00 89.94 166 LYS A O 1
ATOM 1366 N N . LEU A 1 167 ? -14.530 -14.080 -2.840 1.00 92.31 167 LEU A N 1
ATOM 1367 C CA . LEU A 1 167 ? -14.037 -15.093 -3.767 1.00 92.31 167 LEU A CA 1
ATOM 1368 C C . LEU A 1 167 ? -12.990 -15.976 -3.059 1.00 92.31 167 LEU A C 1
ATOM 1370 O O . LEU A 1 167 ? -11.953 -15.452 -2.643 1.00 92.31 167 LEU A O 1
ATOM 1374 N N . PRO A 1 168 ? -13.214 -17.298 -2.921 1.00 91.44 168 PRO A N 1
ATOM 1375 C CA . PRO A 1 168 ? -12.253 -18.179 -2.272 1.00 91.44 168 PRO A CA 1
ATOM 1376 C C . PRO A 1 168 ? -11.071 -18.432 -3.212 1.00 91.44 168 PRO A C 1
ATOM 1378 O O . PRO A 1 168 ? -11.149 -19.254 -4.126 1.00 91.44 168 PRO A O 1
ATOM 1381 N N . LEU A 1 169 ? -9.974 -17.708 -2.994 1.00 91.50 169 LEU A N 1
ATOM 1382 C CA . LEU A 1 169 ? -8.718 -17.890 -3.716 1.00 91.50 169 LEU A CA 1
ATOM 1383 C C . LEU A 1 169 ? -7.656 -18.508 -2.811 1.00 91.50 169 LEU A C 1
ATOM 1385 O O . LEU A 1 169 ? -7.507 -18.149 -1.647 1.00 91.50 169 LEU A O 1
ATOM 1389 N N . GLU A 1 170 ? -6.895 -19.431 -3.386 1.00 95.56 170 GLU A N 1
ATOM 1390 C CA . GLU A 1 170 ? -5.728 -20.028 -2.750 1.00 95.56 170 GLU A CA 1
ATOM 1391 C C . GLU A 1 170 ? -4.519 -19.113 -3.004 1.00 95.56 170 GLU A C 1
ATOM 1393 O O . GLU A 1 170 ? -4.169 -18.842 -4.157 1.00 95.56 170 GLU A O 1
ATOM 1398 N N . ILE A 1 171 ? -3.945 -18.560 -1.927 1.00 95.62 171 ILE A N 1
ATOM 1399 C CA . ILE A 1 171 ? -2.995 -17.440 -2.009 1.00 95.62 171 ILE A CA 1
ATOM 1400 C C . ILE A 1 171 ? -1.721 -17.816 -2.765 1.00 95.62 171 ILE A C 1
ATOM 1402 O O . ILE A 1 171 ? -1.246 -17.012 -3.565 1.00 95.62 171 ILE A O 1
ATOM 1406 N N . SER A 1 172 ? -1.191 -19.030 -2.597 1.00 95.94 172 SER A N 1
ATOM 1407 C CA . SER A 1 172 ? 0.039 -19.432 -3.289 1.00 95.94 172 SER A CA 1
ATOM 1408 C C . SER A 1 172 ? -0.175 -19.548 -4.801 1.00 95.94 172 SER A C 1
ATOM 1410 O O . SER A 1 172 ? 0.667 -19.104 -5.590 1.00 95.94 172 SER A O 1
ATOM 1412 N N . ARG A 1 173 ? -1.345 -20.039 -5.232 1.00 97.12 173 ARG A N 1
ATOM 1413 C CA . ARG A 1 173 ? -1.732 -20.035 -6.647 1.00 97.12 173 ARG A CA 1
ATOM 1414 C C . ARG A 1 173 ? -1.942 -18.621 -7.183 1.00 97.12 173 ARG A C 1
ATOM 1416 O O . ARG A 1 173 ? -1.533 -18.348 -8.313 1.00 97.12 173 ARG A O 1
ATOM 1423 N N . LEU A 1 174 ? -2.562 -17.726 -6.413 1.00 97.12 174 LEU A N 1
ATOM 1424 C CA . LEU A 1 174 ? -2.772 -16.332 -6.816 1.00 97.12 174 LEU A CA 1
ATOM 1425 C C . LEU A 1 174 ? -1.440 -15.613 -7.059 1.00 97.12 174 LEU A C 1
ATOM 1427 O O . LEU A 1 174 ? -1.242 -15.026 -8.121 1.00 97.12 174 LEU A O 1
ATOM 1431 N N . THR A 1 175 ? -0.512 -15.682 -6.108 1.00 97.38 175 THR A N 1
ATOM 1432 C CA . THR A 1 175 ? 0.771 -14.973 -6.210 1.00 97.38 175 THR A CA 1
ATOM 1433 C C . THR A 1 175 ? 1.654 -15.550 -7.308 1.00 97.38 175 THR A C 1
ATOM 1435 O O . THR A 1 175 ? 2.273 -14.788 -8.051 1.00 97.38 175 THR A O 1
ATOM 1438 N N . SER A 1 176 ? 1.639 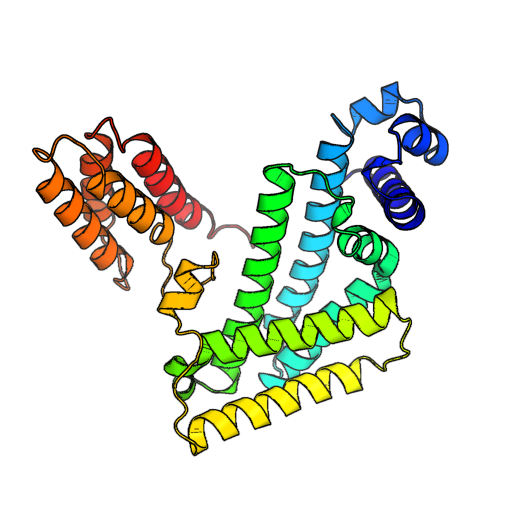-16.875 -7.491 1.00 97.00 176 SER A N 1
ATOM 1439 C CA . SER A 1 176 ? 2.288 -17.526 -8.634 1.00 97.00 176 SER A CA 1
ATOM 1440 C C . SER A 1 176 ? 1.704 -17.023 -9.954 1.00 97.00 176 SER A C 1
ATOM 1442 O O . SER A 1 176 ? 2.452 -16.586 -10.823 1.00 97.00 176 SER A O 1
ATOM 1444 N N . THR A 1 177 ? 0.371 -16.969 -10.062 1.00 96.94 177 THR A N 1
ATOM 1445 C CA . THR A 1 177 ? -0.319 -16.464 -11.259 1.00 96.94 177 THR A CA 1
ATOM 1446 C C . THR A 1 177 ? 0.067 -15.018 -11.561 1.00 96.94 177 THR A C 1
ATOM 1448 O O . THR A 1 177 ? 0.367 -14.707 -12.709 1.00 96.94 177 THR A O 1
ATOM 1451 N N . ILE A 1 178 ? 0.089 -14.134 -10.556 1.00 97.19 178 ILE A N 1
ATOM 1452 C CA . ILE A 1 178 ? 0.485 -12.729 -10.734 1.00 97.19 178 ILE A CA 1
ATOM 1453 C C . ILE A 1 178 ? 1.898 -12.649 -11.313 1.00 97.19 178 ILE A C 1
ATOM 1455 O O . ILE A 1 178 ? 2.086 -12.023 -12.352 1.00 97.19 178 ILE A O 1
ATOM 1459 N N . VAL A 1 179 ? 2.871 -13.324 -10.700 1.00 97.31 179 VAL A N 1
ATOM 1460 C CA . VAL A 1 179 ? 4.270 -13.283 -11.153 1.00 97.31 179 VAL A CA 1
ATOM 1461 C C . VAL A 1 179 ? 4.430 -13.863 -12.562 1.00 97.31 179 VAL A C 1
ATOM 1463 O O . VAL A 1 179 ? 5.124 -13.266 -13.383 1.00 97.31 179 VAL A O 1
ATOM 1466 N N . ASP A 1 180 ? 3.724 -14.946 -12.887 1.00 97.50 180 ASP A N 1
ATOM 1467 C CA . ASP A 1 180 ? 3.755 -15.540 -14.228 1.00 97.50 180 ASP A CA 1
ATOM 1468 C C . ASP A 1 180 ? 3.098 -14.621 -15.280 1.00 97.50 180 ASP A C 1
ATOM 1470 O O . ASP A 1 180 ? 3.502 -14.599 -16.440 1.00 97.50 180 ASP A O 1
ATOM 1474 N N . ARG A 1 181 ? 2.083 -13.821 -14.913 1.00 97.56 181 ARG A N 1
ATOM 1475 C CA . ARG A 1 181 ? 1.541 -12.774 -15.803 1.00 97.56 181 ARG A CA 1
ATOM 1476 C C . ARG A 1 181 ? 2.521 -11.621 -16.007 1.00 97.56 181 ARG A C 1
ATOM 1478 O O . ARG A 1 181 ? 2.549 -11.061 -17.100 1.00 97.56 181 ARG A O 1
ATOM 1485 N N . VAL A 1 182 ? 3.326 -11.277 -15.000 1.00 96.62 182 VAL A N 1
ATOM 1486 C CA . VAL A 1 182 ? 4.390 -10.271 -15.154 1.00 96.62 182 VAL A CA 1
ATOM 1487 C C . VAL A 1 182 ? 5.458 -10.758 -16.131 1.00 96.62 182 VAL A C 1
ATOM 1489 O O . VAL A 1 182 ? 5.900 -9.968 -16.961 1.00 96.62 182 VAL A O 1
ATOM 1492 N N . ASP A 1 183 ? 5.820 -12.043 -16.105 1.00 97.00 183 ASP A N 1
ATOM 1493 C CA . ASP A 1 183 ? 6.735 -12.617 -17.102 1.00 97.00 183 ASP A CA 1
ATOM 1494 C C . ASP A 1 183 ? 6.216 -12.428 -18.525 1.00 97.00 183 ASP A C 1
ATOM 1496 O O . ASP A 1 183 ? 6.917 -11.890 -19.386 1.00 97.00 183 ASP A O 1
ATOM 1500 N N . ASP A 1 184 ? 4.971 -12.849 -18.760 1.00 97.44 184 ASP A N 1
ATOM 1501 C CA . ASP A 1 184 ? 4.333 -12.756 -20.071 1.00 97.44 184 ASP A CA 1
ATOM 1502 C C . ASP A 1 184 ? 4.245 -11.300 -20.550 1.00 97.44 184 ASP A C 1
ATOM 1504 O O . ASP A 1 184 ? 4.477 -11.009 -21.729 1.00 97.44 184 ASP A O 1
ATOM 1508 N N . LEU A 1 185 ? 3.935 -10.380 -19.629 1.00 95.69 185 LEU A N 1
ATOM 1509 C CA . LEU A 1 185 ? 3.878 -8.944 -19.884 1.00 95.69 185 LEU A CA 1
ATOM 1510 C C . LEU A 1 185 ? 5.244 -8.413 -20.328 1.00 95.69 185 LEU A C 1
ATOM 1512 O O . LEU A 1 185 ? 5.350 -7.833 -21.410 1.00 95.69 185 LEU A O 1
ATOM 1516 N N . VAL A 1 186 ? 6.287 -8.645 -19.527 1.00 96.44 186 VAL A N 1
ATOM 1517 C CA . VAL A 1 186 ? 7.645 -8.152 -19.792 1.00 96.44 186 VAL A CA 1
ATOM 1518 C C . VAL A 1 186 ? 8.179 -8.716 -21.105 1.00 96.44 186 VAL A C 1
ATOM 1520 O O . VAL A 1 186 ? 8.652 -7.967 -21.962 1.00 96.44 186 VAL A O 1
ATOM 1523 N N . GLN A 1 187 ? 8.058 -10.029 -21.314 1.00 95.75 187 GLN A N 1
ATOM 1524 C CA . GLN A 1 187 ? 8.499 -10.667 -22.554 1.00 95.75 187 GLN A CA 1
ATOM 1525 C C . GLN A 1 187 ? 7.723 -10.148 -23.769 1.00 95.75 187 GLN A C 1
ATOM 1527 O O . GLN A 1 187 ? 8.305 -9.945 -24.837 1.00 95.75 187 GLN A O 1
ATOM 1532 N N . GLY A 1 188 ? 6.415 -9.925 -23.621 1.00 96.25 188 GLY A N 1
ATOM 1533 C CA . GLY A 1 188 ? 5.565 -9.357 -24.661 1.00 96.25 188 GLY A CA 1
ATOM 1534 C C . GLY A 1 188 ? 5.985 -7.942 -25.055 1.00 96.25 188 GLY A C 1
ATOM 1535 O O . GLY A 1 188 ? 6.149 -7.681 -26.249 1.00 96.25 188 GLY A O 1
ATOM 1536 N N . MET A 1 189 ? 6.206 -7.071 -24.066 1.00 95.50 189 MET A N 1
ATOM 1537 C CA . MET A 1 189 ? 6.651 -5.685 -24.252 1.00 95.50 189 MET A CA 1
ATOM 1538 C C . MET A 1 189 ? 8.003 -5.611 -24.965 1.00 95.50 189 MET A C 1
ATOM 1540 O O . MET A 1 189 ? 8.128 -4.907 -25.968 1.00 95.50 189 MET A O 1
ATOM 1544 N N . ILE A 1 190 ? 8.987 -6.400 -24.512 1.00 94.25 190 ILE A N 1
ATOM 1545 C CA . ILE A 1 190 ? 10.324 -6.455 -25.123 1.00 94.25 190 ILE A CA 1
ATOM 1546 C C . ILE A 1 190 ? 10.236 -6.966 -26.562 1.00 94.25 190 ILE A C 1
ATOM 1548 O O . ILE A 1 190 ? 10.753 -6.331 -27.480 1.00 94.25 190 ILE A O 1
ATOM 1552 N N . ARG A 1 191 ? 9.558 -8.100 -26.786 1.00 96.19 191 ARG A N 1
ATOM 1553 C CA . ARG A 1 191 ? 9.463 -8.726 -28.115 1.00 96.19 191 ARG A CA 1
ATOM 1554 C C . ARG A 1 191 ? 8.798 -7.809 -29.139 1.00 96.19 191 ARG A C 1
ATOM 1556 O O . ARG A 1 191 ? 9.178 -7.828 -30.306 1.00 96.19 191 ARG A O 1
ATOM 1563 N N . ARG A 1 192 ? 7.783 -7.048 -28.724 1.00 95.94 192 ARG A N 1
ATOM 1564 C CA . ARG A 1 192 ? 7.048 -6.125 -29.600 1.00 95.94 192 ARG A CA 1
ATOM 1565 C C . ARG A 1 192 ? 7.681 -4.734 -29.680 1.00 95.94 192 ARG A C 1
ATOM 1567 O O . ARG A 1 192 ? 7.200 -3.933 -30.475 1.00 95.94 192 ARG A O 1
ATOM 1574 N N . ASN A 1 193 ? 8.743 -4.468 -28.911 1.00 92.62 193 ASN A N 1
ATOM 1575 C CA . ASN A 1 193 ? 9.348 -3.144 -28.757 1.00 92.62 193 ASN A CA 1
ATOM 1576 C C . ASN A 1 193 ? 8.269 -2.073 -28.522 1.00 92.62 193 ASN A C 1
ATOM 1578 O O . ASN A 1 193 ? 8.136 -1.112 -29.287 1.00 92.62 193 ASN A O 1
ATOM 1582 N N . GLU A 1 194 ? 7.411 -2.331 -27.533 1.00 92.50 194 GLU A N 1
ATOM 1583 C CA . GLU A 1 194 ? 6.251 -1.485 -27.268 1.00 92.50 194 GLU A CA 1
ATOM 1584 C C . GLU A 1 194 ? 6.664 -0.059 -26.900 1.00 92.50 194 GLU A C 1
ATOM 1586 O O . GLU A 1 194 ? 7.753 0.208 -26.400 1.00 92.50 194 GLU A O 1
ATOM 1591 N N . LYS A 1 195 ? 5.771 0.894 -27.148 1.00 91.88 195 LYS A N 1
ATOM 1592 C CA . LYS A 1 195 ? 5.933 2.235 -26.594 1.00 91.88 195 LYS A CA 1
ATOM 1593 C C . LYS A 1 195 ? 5.172 2.275 -25.271 1.00 91.88 195 LYS A C 1
ATOM 1595 O O . LYS A 1 195 ? 3.979 1.973 -25.306 1.00 91.88 195 LYS A O 1
ATOM 1600 N N . PRO A 1 196 ? 5.817 2.634 -24.148 1.00 89.38 196 PRO A N 1
ATOM 1601 C CA . PRO A 1 196 ? 5.127 2.720 -22.869 1.00 89.38 196 PRO A CA 1
ATOM 1602 C C . PRO A 1 196 ? 4.016 3.775 -22.936 1.00 89.38 196 PRO A C 1
ATOM 1604 O O . PRO A 1 196 ? 4.208 4.860 -23.494 1.00 89.38 196 PRO A O 1
ATOM 1607 N N . LEU A 1 197 ? 2.857 3.449 -22.371 1.00 89.62 197 LEU A N 1
ATOM 1608 C CA . LEU A 1 197 ? 1.727 4.357 -22.197 1.00 89.62 197 LEU A CA 1
ATOM 1609 C C . LEU A 1 197 ? 2.039 5.394 -21.119 1.00 89.62 197 LEU A C 1
ATOM 1611 O O . LEU A 1 197 ? 1.769 6.583 -21.301 1.00 89.62 197 LEU A O 1
ATOM 1615 N N . VAL A 1 198 ? 2.645 4.954 -20.016 1.00 85.31 198 VAL A N 1
ATOM 1616 C CA . VAL A 1 198 ? 3.130 5.806 -18.936 1.00 85.31 198 VAL A CA 1
ATOM 1617 C C . VAL A 1 198 ? 4.642 5.670 -18.854 1.00 85.31 198 VAL A C 1
ATOM 1619 O O . VAL A 1 198 ? 5.195 4.668 -18.407 1.00 85.31 198 VAL A O 1
ATOM 1622 N N . THR A 1 199 ? 5.338 6.723 -19.278 1.00 81.75 199 THR A N 1
ATOM 1623 C CA . THR A 1 199 ? 6.793 6.800 -19.113 1.00 81.75 199 THR A CA 1
ATOM 1624 C C . THR A 1 199 ? 7.161 6.989 -17.642 1.00 81.75 199 THR A C 1
ATOM 1626 O O . THR A 1 199 ? 6.373 7.531 -16.864 1.00 81.75 199 THR A O 1
ATOM 1629 N N . ASN A 1 200 ? 8.398 6.650 -17.273 1.00 71.62 200 ASN A N 1
ATOM 1630 C CA . ASN A 1 200 ? 8.925 6.904 -15.926 1.00 71.62 200 ASN A CA 1
ATOM 1631 C C . ASN A 1 200 ? 8.783 8.384 -15.530 1.00 71.62 200 ASN A C 1
ATOM 1633 O O . ASN A 1 200 ? 8.361 8.690 -14.418 1.00 71.62 200 ASN A O 1
ATOM 1637 N N . LEU A 1 201 ? 9.031 9.303 -16.472 1.00 65.81 201 LEU A N 1
ATOM 1638 C CA . LEU A 1 201 ? 8.859 10.742 -16.264 1.00 65.81 201 LEU A CA 1
ATOM 1639 C C . LEU A 1 201 ? 7.397 11.110 -15.968 1.00 65.81 201 LEU A C 1
ATOM 1641 O O . LEU A 1 201 ? 7.119 11.892 -15.058 1.00 65.81 201 LEU A O 1
ATOM 1645 N N . THR A 1 202 ? 6.457 10.541 -16.726 1.00 71.81 202 THR A N 1
ATOM 1646 C CA . THR A 1 202 ? 5.021 10.760 -16.522 1.00 71.81 202 THR A CA 1
ATOM 1647 C C . THR A 1 202 ? 4.578 10.208 -15.168 1.00 71.81 202 THR A C 1
ATOM 1649 O O . THR A 1 202 ? 3.921 10.922 -14.412 1.00 71.81 202 THR A O 1
ATOM 1652 N N . ALA A 1 203 ? 4.983 8.986 -14.818 1.00 72.81 203 ALA A N 1
ATOM 1653 C CA . ALA A 1 203 ? 4.648 8.360 -13.542 1.00 72.81 203 ALA A CA 1
ATOM 1654 C C . ALA A 1 203 ? 5.150 9.187 -12.349 1.00 72.81 203 ALA A C 1
ATOM 1656 O O . ALA A 1 203 ? 4.362 9.510 -11.460 1.00 72.81 203 ALA A O 1
ATOM 1657 N N . SER A 1 204 ? 6.412 9.629 -12.376 1.00 65.31 204 SER A N 1
ATOM 1658 C CA . SER A 1 204 ? 6.984 10.505 -11.343 1.00 65.31 204 SER A CA 1
ATOM 1659 C C . SER A 1 204 ? 6.326 11.887 -11.260 1.00 65.31 204 SER A C 1
ATOM 1661 O O . SER A 1 204 ? 6.467 12.581 -10.258 1.00 65.31 204 SER A O 1
ATOM 1663 N N . SER A 1 205 ? 5.628 12.328 -12.311 1.00 62.31 205 SER A N 1
ATOM 1664 C CA . SER A 1 205 ? 4.886 13.593 -12.292 1.00 62.31 205 SER A CA 1
ATOM 1665 C C . SER A 1 205 ? 3.484 13.478 -11.690 1.00 62.31 205 SER A C 1
ATOM 1667 O O . SER A 1 205 ? 2.958 14.483 -11.218 1.00 62.31 205 SER A O 1
ATOM 1669 N N . LEU A 1 206 ? 2.894 12.280 -11.723 1.00 64.75 206 LEU A N 1
ATOM 1670 C CA . LEU A 1 206 ? 1.527 12.010 -11.269 1.00 64.75 206 LEU A CA 1
ATOM 1671 C C . LEU A 1 206 ? 1.481 11.442 -9.849 1.00 64.75 206 LEU A C 1
ATOM 1673 O O . LEU A 1 206 ? 0.517 11.678 -9.124 1.00 64.75 206 LEU A O 1
ATOM 1677 N N . PHE A 1 207 ? 2.512 10.699 -9.455 1.00 64.19 207 PHE A N 1
ATOM 1678 C CA . PHE A 1 207 ? 2.612 10.049 -8.156 1.00 64.19 207 PHE A CA 1
ATOM 1679 C C . PHE A 1 207 ? 3.929 10.432 -7.482 1.00 64.19 207 PHE A C 1
ATOM 1681 O O . PHE A 1 207 ? 4.931 10.659 -8.160 1.00 64.19 207 PHE A O 1
ATOM 1688 N N . GLU A 1 208 ? 3.950 10.437 -6.147 1.00 55.94 208 GLU A N 1
ATOM 1689 C CA . GLU A 1 208 ? 5.202 10.365 -5.386 1.00 55.94 208 GLU A CA 1
ATOM 1690 C C . GLU A 1 208 ? 5.798 8.962 -5.585 1.00 55.94 208 GLU A C 1
ATOM 1692 O O . GLU A 1 208 ? 5.665 8.080 -4.743 1.00 55.94 208 GLU A O 1
ATOM 1697 N N . TRP A 1 209 ? 6.356 8.725 -6.775 1.00 56.50 209 TRP A N 1
ATOM 1698 C CA . TRP A 1 209 ? 6.928 7.446 -7.170 1.00 56.50 209 TRP A CA 1
ATOM 1699 C C . TRP A 1 209 ? 8.331 7.321 -6.578 1.00 56.50 209 TRP A C 1
ATOM 1701 O O . TRP A 1 209 ? 9.197 8.145 -6.897 1.00 56.50 209 TRP A O 1
ATOM 1711 N N . PRO A 1 210 ? 8.588 6.314 -5.740 1.00 45.62 210 PRO A N 1
ATOM 1712 C CA . PRO A 1 210 ? 9.911 6.117 -5.189 1.00 45.62 210 PRO A CA 1
ATOM 1713 C C . PRO A 1 210 ? 10.847 5.553 -6.272 1.00 45.62 210 PRO A C 1
ATOM 1715 O O . PRO A 1 210 ? 10.571 4.603 -6.994 1.00 45.62 210 PRO A O 1
ATOM 1718 N N . ASP A 1 211 ? 11.911 6.315 -6.487 1.00 46.16 211 ASP A N 1
ATOM 1719 C CA . ASP A 1 211 ? 13.113 5.969 -7.236 1.00 46.16 211 ASP A CA 1
ATOM 1720 C C . ASP A 1 211 ? 13.000 5.426 -8.678 1.00 46.16 211 ASP A C 1
ATOM 1722 O O . ASP A 1 211 ? 13.417 4.319 -9.040 1.00 46.16 211 ASP A O 1
ATOM 1726 N N . MET A 1 212 ? 12.625 6.338 -9.573 1.00 49.06 212 MET A N 1
ATOM 1727 C CA . MET A 1 212 ? 13.116 6.328 -10.958 1.00 49.06 212 MET A CA 1
ATOM 1728 C C . MET A 1 212 ? 14.295 7.298 -11.154 1.00 49.06 212 MET A C 1
ATOM 1730 O O . MET A 1 212 ? 14.382 7.908 -12.205 1.00 49.06 212 MET A O 1
ATOM 1734 N N . GLU A 1 213 ? 15.173 7.447 -10.145 1.00 41.34 213 GLU A N 1
ATOM 1735 C CA . GLU A 1 213 ? 16.169 8.531 -9.940 1.00 41.34 213 GLU A CA 1
ATOM 1736 C C . GLU A 1 213 ? 15.680 9.695 -9.049 1.00 41.34 213 GLU A C 1
ATOM 1738 O O . GLU A 1 213 ? 16.033 10.857 -9.259 1.00 41.34 213 GLU A O 1
ATOM 1743 N N . HIS A 1 214 ? 14.885 9.423 -8.009 1.00 44.66 214 HIS A N 1
ATOM 1744 C CA . HIS A 1 214 ? 14.463 10.462 -7.062 1.00 44.66 214 HIS A CA 1
ATOM 1745 C C . HIS A 1 214 ? 15.339 10.440 -5.819 1.00 44.66 214 HIS A C 1
ATOM 1747 O O . HIS A 1 214 ? 14.978 9.959 -4.746 1.00 44.66 214 HIS A O 1
ATOM 1753 N N . LYS A 1 215 ? 16.503 11.070 -5.956 1.00 51.25 215 LYS A N 1
ATOM 1754 C CA . LYS A 1 215 ? 17.299 11.471 -4.799 1.00 51.25 215 LYS A CA 1
ATOM 1755 C C . LYS A 1 215 ? 16.514 12.511 -3.984 1.00 51.25 215 LYS A C 1
ATOM 1757 O O . LYS A 1 215 ? 15.804 13.325 -4.587 1.00 51.25 215 LYS A O 1
ATOM 1762 N N . PRO A 1 216 ? 16.605 12.500 -2.641 1.00 50.03 216 PRO A N 1
ATOM 1763 C CA . PRO A 1 216 ? 15.832 13.397 -1.780 1.00 50.03 216 PRO A CA 1
ATOM 1764 C C . PRO A 1 216 ? 15.911 14.847 -2.273 1.00 50.03 216 PRO A C 1
ATOM 1766 O O . PRO A 1 216 ? 16.989 15.333 -2.608 1.00 50.03 216 PRO A O 1
ATOM 1769 N N . GLY A 1 217 ? 14.756 15.510 -2.367 1.00 56.44 217 GLY A N 1
ATOM 1770 C CA . GLY A 1 217 ? 14.649 16.902 -2.805 1.00 56.44 217 GLY A CA 1
ATOM 1771 C C . GLY A 1 217 ? 14.195 17.135 -4.251 1.00 56.44 217 GLY A C 1
ATOM 1772 O O . GLY A 1 217 ? 13.770 18.245 -4.547 1.00 56.44 217 GLY A O 1
ATOM 1773 N N . HIS A 1 218 ? 14.178 16.133 -5.140 1.00 66.31 218 HIS A N 1
ATOM 1774 C CA . HIS A 1 218 ? 13.796 16.335 -6.554 1.00 66.31 218 HIS A CA 1
ATOM 1775 C C . HIS A 1 218 ? 12.350 16.830 -6.754 1.00 66.31 218 HIS A C 1
ATOM 1777 O O . HIS A 1 218 ? 12.112 17.764 -7.522 1.00 66.31 218 HIS A O 1
ATOM 1783 N N . SER A 1 219 ? 11.379 16.266 -6.029 1.00 61.09 219 SER A N 1
ATOM 1784 C CA . SER A 1 219 ? 9.983 16.731 -6.076 1.00 61.09 219 SER A CA 1
ATOM 1785 C C . SER A 1 219 ? 9.840 18.170 -5.564 1.00 61.09 219 SER A C 1
ATOM 1787 O O . SER A 1 219 ? 9.089 18.968 -6.127 1.00 61.09 219 SER A O 1
ATOM 1789 N N . MET A 1 220 ? 10.616 18.533 -4.539 1.00 76.88 220 MET A N 1
ATOM 1790 C CA . MET A 1 220 ? 10.643 19.887 -3.993 1.00 76.88 220 MET A CA 1
ATOM 1791 C C . MET A 1 220 ? 11.342 20.868 -4.945 1.00 76.88 220 MET A C 1
ATOM 1793 O O . MET A 1 220 ? 10.837 21.965 -5.152 1.00 76.88 220 MET A O 1
ATOM 1797 N N . ILE A 1 221 ? 12.429 20.464 -5.607 1.00 80.94 221 ILE A N 1
ATOM 1798 C CA . ILE A 1 221 ? 13.082 21.246 -6.665 1.00 80.94 221 ILE A CA 1
ATOM 1799 C C . ILE A 1 221 ? 12.094 21.551 -7.795 1.00 80.94 221 ILE A C 1
ATOM 1801 O O . ILE A 1 221 ? 11.974 22.705 -8.204 1.00 80.94 221 ILE A O 1
ATOM 1805 N N . LYS A 1 222 ? 11.323 20.556 -8.253 1.00 75.50 222 LYS A N 1
ATOM 1806 C CA . LYS A 1 222 ? 10.277 20.763 -9.267 1.00 75.50 222 LYS A CA 1
AT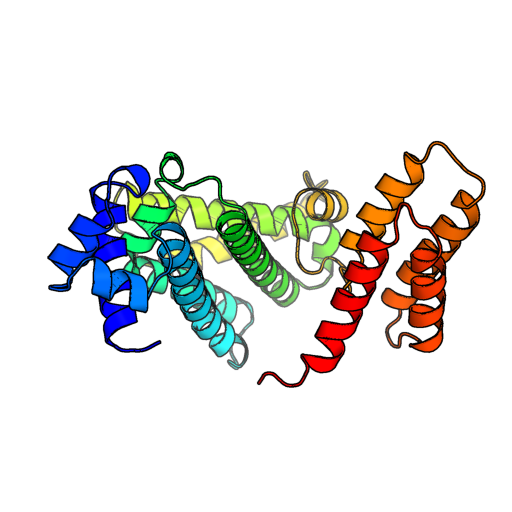OM 1807 C C . LYS A 1 222 ? 9.228 21.777 -8.800 1.00 75.50 222 LYS A C 1
ATOM 1809 O O . LYS A 1 222 ? 8.885 22.688 -9.550 1.00 75.50 222 LYS A O 1
ATOM 1814 N N . LYS A 1 223 ? 8.773 21.674 -7.548 1.00 77.44 223 LYS A N 1
ATOM 1815 C CA . LYS A 1 223 ? 7.826 22.626 -6.948 1.00 77.44 223 LYS A CA 1
ATOM 1816 C C . LYS A 1 223 ? 8.389 24.052 -6.902 1.00 77.44 223 LYS A C 1
ATOM 1818 O O . LYS A 1 223 ? 7.667 24.998 -7.214 1.00 77.44 223 LYS A O 1
ATOM 1823 N N . ILE A 1 224 ? 9.671 24.210 -6.564 1.00 86.12 224 ILE A N 1
ATOM 1824 C CA . ILE A 1 224 ? 10.351 25.513 -6.579 1.00 86.12 224 ILE A CA 1
ATOM 1825 C C . ILE A 1 224 ? 10.438 26.051 -8.015 1.00 86.12 224 ILE A C 1
ATOM 1827 O O . ILE A 1 224 ? 10.099 27.211 -8.224 1.00 86.12 224 ILE A O 1
ATOM 1831 N N . LYS A 1 225 ? 10.789 25.225 -9.016 1.00 85.88 225 LYS A N 1
ATOM 1832 C CA . LYS A 1 225 ? 10.803 25.628 -10.440 1.00 85.88 225 LYS A CA 1
ATOM 1833 C C . LYS A 1 225 ? 9.430 26.108 -10.915 1.00 85.88 225 LYS A C 1
ATOM 1835 O O . LYS A 1 225 ? 9.319 27.162 -11.539 1.00 85.88 225 LYS A O 1
ATOM 1840 N N . GLU A 1 226 ? 8.370 25.370 -10.593 1.00 83.31 226 GLU A N 1
ATOM 1841 C CA . GLU A 1 226 ? 6.999 25.750 -10.949 1.00 83.31 226 GLU A CA 1
ATOM 1842 C C . GLU A 1 226 ? 6.591 27.074 -10.294 1.00 83.31 226 GLU A C 1
ATOM 1844 O O . GLU A 1 226 ? 6.022 27.939 -10.961 1.00 83.31 226 GLU A O 1
ATOM 1849 N N . LYS A 1 227 ? 6.923 27.270 -9.014 1.00 86.12 227 LYS A N 1
ATOM 1850 C CA . LYS A 1 227 ? 6.644 28.520 -8.299 1.00 86.12 227 LYS A CA 1
ATOM 1851 C C . LYS A 1 227 ? 7.446 29.689 -8.875 1.00 86.12 227 LYS A C 1
ATOM 1853 O O . LYS A 1 227 ? 6.854 30.718 -9.186 1.00 86.12 227 LYS A O 1
ATOM 1858 N N . ALA A 1 228 ? 8.742 29.496 -9.124 1.00 86.88 228 ALA A N 1
ATOM 1859 C CA . ALA A 1 228 ? 9.638 30.483 -9.726 1.00 86.88 228 ALA A CA 1
ATOM 1860 C C . ALA A 1 228 ? 9.204 30.901 -11.141 1.00 86.88 228 ALA A C 1
ATOM 1862 O O . ALA A 1 228 ? 9.345 32.064 -11.511 1.00 86.88 228 ALA A O 1
ATOM 1863 N N . SER A 1 229 ? 8.622 29.984 -11.925 1.00 84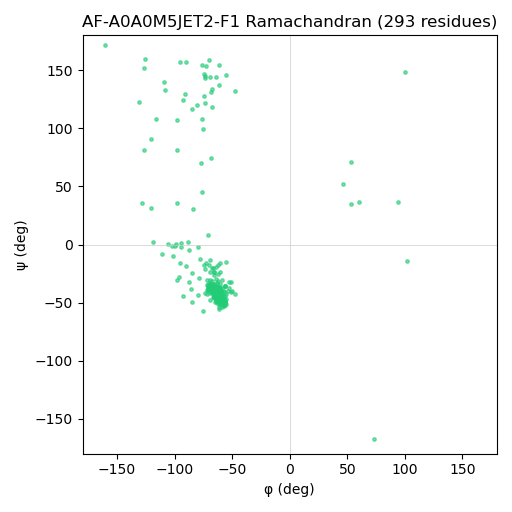.75 229 SER A N 1
ATOM 1864 C CA . SER A 1 229 ? 8.084 30.281 -13.265 1.00 84.75 229 SER A CA 1
ATOM 1865 C C . SER A 1 229 ? 6.854 31.198 -13.255 1.00 84.75 229 SER A C 1
ATOM 1867 O O . SER A 1 229 ? 6.541 31.828 -14.266 1.00 84.75 229 SER A O 1
ATOM 1869 N N . ARG A 1 230 ? 6.163 31.280 -12.111 1.00 85.81 230 ARG A N 1
ATOM 1870 C CA . ARG A 1 230 ? 4.946 32.076 -11.904 1.00 85.81 230 ARG A CA 1
ATOM 1871 C C . ARG A 1 230 ? 5.207 33.379 -11.147 1.00 85.81 230 ARG A C 1
ATOM 1873 O O . ARG A 1 230 ? 4.256 34.124 -10.919 1.00 85.81 230 ARG A O 1
ATOM 1880 N N . LEU A 1 231 ? 6.451 33.647 -10.741 1.00 83.81 231 LEU A N 1
ATOM 1881 C CA . LEU A 1 231 ? 6.783 34.887 -10.048 1.00 83.81 231 LEU A CA 1
ATOM 1882 C C . LEU A 1 231 ? 6.637 36.082 -11.004 1.00 83.81 231 LEU A C 1
ATOM 1884 O O . LEU A 1 231 ? 7.097 36.014 -12.148 1.00 83.81 231 LEU A O 1
ATOM 1888 N N . PRO A 1 232 ? 5.981 37.168 -10.559 1.00 75.94 232 PRO A N 1
ATOM 1889 C CA . PRO A 1 232 ? 5.822 38.372 -11.367 1.00 75.94 232 PRO A CA 1
ATOM 1890 C C . PRO A 1 232 ? 7.155 39.105 -11.564 1.00 75.94 232 PRO A C 1
ATOM 1892 O O . PRO A 1 232 ? 7.362 39.707 -12.616 1.00 75.94 232 PRO A O 1
ATOM 1895 N N . ASP A 1 233 ? 8.061 39.017 -10.587 1.00 78.62 233 ASP A N 1
ATOM 1896 C CA . ASP A 1 233 ? 9.423 39.530 -10.689 1.00 78.62 233 ASP A CA 1
ATOM 1897 C C . ASP A 1 233 ? 10.379 38.450 -11.223 1.00 78.62 233 ASP A C 1
ATOM 1899 O O . ASP A 1 233 ? 10.413 37.319 -10.735 1.00 78.62 233 ASP A O 1
ATOM 1903 N N . ARG A 1 234 ? 11.156 38.810 -12.250 1.00 78.44 234 ARG A N 1
ATOM 1904 C CA . ARG A 1 234 ? 12.142 37.934 -12.898 1.00 78.44 234 ARG A CA 1
ATOM 1905 C C . ARG A 1 234 ? 13.587 38.273 -12.548 1.00 78.44 234 ARG A C 1
ATOM 1907 O O . ARG A 1 234 ? 14.478 37.584 -13.039 1.00 78.44 234 ARG A O 1
ATOM 1914 N N . SER A 1 235 ? 13.818 39.283 -11.711 1.00 78.56 235 SER A N 1
ATOM 1915 C CA . SER A 1 235 ? 15.150 39.730 -11.284 1.00 78.56 235 SER A CA 1
ATOM 1916 C C . SER A 1 235 ? 16.031 38.583 -10.766 1.00 78.56 235 SER A C 1
ATOM 1918 O O . SER A 1 235 ? 17.187 38.479 -11.159 1.00 78.56 235 SER A O 1
ATOM 1920 N N . HIS A 1 236 ? 15.451 37.660 -9.996 1.00 78.88 236 HIS A N 1
ATOM 1921 C CA . HIS A 1 236 ? 16.141 36.501 -9.414 1.00 78.88 236 HIS A CA 1
ATOM 1922 C C . HIS A 1 236 ? 15.944 35.200 -10.212 1.00 78.88 236 HIS A C 1
ATOM 1924 O O . HIS A 1 236 ? 16.431 34.143 -9.818 1.00 78.88 236 HIS A O 1
ATOM 1930 N N . HIS A 1 237 ? 15.204 35.227 -11.327 1.00 85.62 237 HIS A N 1
ATOM 1931 C CA . HIS A 1 237 ? 14.776 34.000 -12.007 1.00 85.62 237 HIS A CA 1
ATOM 1932 C C . HIS A 1 237 ? 15.957 33.186 -12.542 1.00 85.62 237 HIS A C 1
ATOM 1934 O O . HIS A 1 237 ? 15.979 31.966 -12.401 1.00 85.62 237 HIS A O 1
ATOM 1940 N N . GLN A 1 238 ? 16.951 33.859 -13.124 1.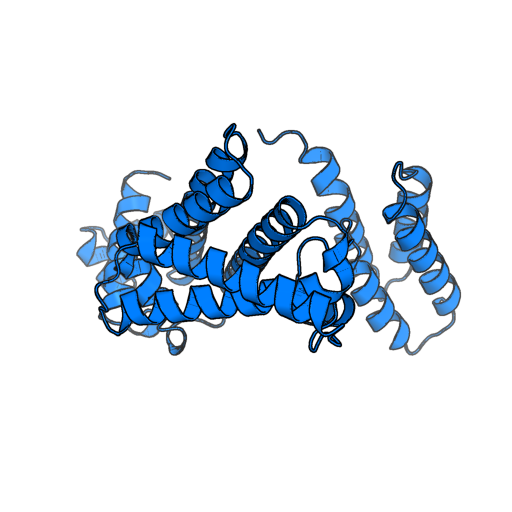00 85.38 238 GLN A N 1
ATOM 1941 C CA . GLN A 1 238 ? 18.152 33.201 -13.629 1.00 85.38 238 GLN A CA 1
ATOM 1942 C C . GLN A 1 238 ? 18.939 32.531 -12.491 1.00 85.38 238 GLN A C 1
ATOM 1944 O O . GLN A 1 238 ? 19.247 31.348 -12.583 1.00 85.38 238 GLN A O 1
ATOM 1949 N N . GLU A 1 239 ? 19.165 33.239 -11.383 1.00 87.62 239 GLU A N 1
ATOM 1950 C CA . GLU A 1 239 ? 19.908 32.725 -10.222 1.00 87.62 239 GLU A CA 1
ATOM 1951 C C . GLU A 1 239 ? 19.204 31.542 -9.540 1.00 87.62 239 GLU A C 1
ATOM 1953 O O . GLU A 1 239 ? 19.850 30.572 -9.128 1.00 87.62 239 GLU A O 1
ATOM 1958 N N . ILE A 1 240 ? 17.869 31.587 -9.451 1.00 91.25 240 ILE A N 1
ATOM 1959 C CA . ILE A 1 240 ? 17.051 30.482 -8.937 1.00 91.25 240 ILE A CA 1
ATOM 1960 C C . ILE A 1 240 ? 17.206 29.256 -9.839 1.00 91.25 240 ILE A C 1
ATOM 1962 O O . ILE A 1 240 ? 17.446 28.155 -9.344 1.00 91.25 240 ILE A O 1
ATOM 1966 N N . MET A 1 241 ? 17.079 29.430 -11.156 1.00 90.75 241 MET A N 1
ATOM 1967 C CA . MET A 1 241 ? 17.155 28.318 -12.103 1.00 90.75 241 MET A CA 1
ATOM 1968 C C . MET A 1 241 ? 18.555 27.699 -12.147 1.00 90.75 241 MET A C 1
ATOM 1970 O O . MET A 1 241 ? 18.659 26.474 -12.089 1.00 90.75 241 MET A O 1
ATOM 1974 N N . GLU A 1 242 ? 19.610 28.516 -12.143 1.00 91.06 242 GLU A N 1
ATOM 1975 C CA . GLU A 1 242 ? 21.002 28.055 -12.057 1.00 91.06 242 GLU A CA 1
ATOM 1976 C C . GLU A 1 242 ? 21.260 27.289 -10.748 1.00 91.06 242 GLU A C 1
ATOM 1978 O O . GLU A 1 242 ? 21.844 26.202 -10.761 1.00 91.06 242 GLU A O 1
ATOM 1983 N N . SER A 1 243 ? 20.755 27.793 -9.614 1.00 94.19 243 SER A N 1
ATOM 1984 C CA . SER A 1 243 ? 20.894 27.119 -8.315 1.00 94.19 243 SER A CA 1
ATOM 1985 C C . SER A 1 243 ? 20.166 25.770 -8.279 1.00 94.19 243 SER A C 1
ATOM 1987 O O . SER A 1 243 ? 20.682 24.798 -7.723 1.00 94.19 243 SER A O 1
ATOM 1989 N N . LEU A 1 244 ? 18.978 25.681 -8.886 1.00 91.12 244 LEU A N 1
ATOM 1990 C CA . LEU A 1 244 ? 18.200 24.441 -8.967 1.00 91.12 244 LEU A CA 1
ATOM 1991 C C . LEU A 1 244 ? 18.835 23.423 -9.920 1.00 91.12 244 LEU A C 1
ATOM 1993 O O . LEU A 1 244 ? 18.844 22.238 -9.604 1.00 91.12 244 LEU A O 1
ATOM 1997 N N . GLU A 1 245 ? 19.386 23.859 -11.053 1.00 85.94 245 GLU A N 1
ATOM 1998 C CA . GLU A 1 245 ? 20.084 22.981 -12.001 1.00 85.94 245 GLU A CA 1
ATOM 1999 C C . GLU A 1 245 ? 21.364 22.394 -11.391 1.00 85.94 245 GLU A C 1
ATOM 2001 O O . GLU A 1 245 ? 21.606 21.186 -11.469 1.00 85.94 245 GLU A O 1
ATOM 2006 N N . LEU A 1 246 ? 22.156 23.220 -10.699 1.00 89.69 246 LEU A N 1
ATOM 2007 C CA . LEU A 1 246 ? 23.335 22.756 -9.966 1.00 89.69 246 LEU A CA 1
ATOM 2008 C C . LEU A 1 246 ? 22.962 21.795 -8.831 1.00 89.69 246 LEU A C 1
ATOM 2010 O O . LEU A 1 246 ? 23.655 20.795 -8.634 1.00 89.69 246 LEU A O 1
ATOM 2014 N N . LEU A 1 247 ? 21.860 22.046 -8.115 1.00 88.12 247 LEU A N 1
ATOM 2015 C CA . LEU A 1 247 ? 21.342 21.118 -7.106 1.00 88.12 247 LEU A CA 1
ATOM 2016 C C . LEU A 1 247 ? 20.923 19.780 -7.705 1.00 88.12 247 LEU A C 1
ATOM 2018 O O . LEU A 1 247 ? 21.283 18.746 -7.152 1.00 88.12 247 LEU A O 1
ATOM 2022 N N . GLU A 1 248 ? 20.193 19.770 -8.820 1.00 80.38 248 GLU A N 1
ATOM 2023 C CA . GLU A 1 248 ? 19.798 18.526 -9.491 1.00 80.38 248 GLU A CA 1
ATOM 2024 C C . GLU A 1 248 ? 21.018 17.715 -9.926 1.00 80.38 248 GLU A C 1
ATOM 2026 O O . GLU A 1 248 ? 21.089 16.514 -9.656 1.00 80.38 248 GLU A O 1
ATOM 2031 N N . ASN A 1 249 ? 22.006 18.371 -10.537 1.00 79.44 249 ASN A N 1
ATOM 2032 C CA . ASN A 1 249 ? 23.243 17.724 -10.968 1.00 79.44 249 ASN A CA 1
ATOM 2033 C C . ASN A 1 249 ? 24.039 17.157 -9.785 1.00 79.44 249 ASN A C 1
ATOM 2035 O O . ASN A 1 249 ? 24.480 16.006 -9.828 1.00 79.44 249 ASN A O 1
ATOM 2039 N N . GLU A 1 250 ? 24.191 17.927 -8.705 1.00 84.62 250 GLU A N 1
ATOM 2040 C CA . GLU A 1 250 ? 24.948 17.490 -7.532 1.00 84.62 250 GLU A CA 1
ATOM 2041 C C . GLU A 1 250 ? 24.222 16.377 -6.779 1.00 84.62 250 GLU A C 1
ATOM 2043 O O . GLU A 1 250 ? 24.856 15.414 -6.346 1.00 84.62 250 GLU A O 1
ATOM 2048 N N . LEU A 1 251 ? 22.891 16.464 -6.670 1.00 74.31 251 LEU A N 1
ATOM 2049 C CA . LEU A 1 251 ? 22.096 15.384 -6.117 1.00 74.31 251 LEU A CA 1
ATOM 2050 C C . LEU A 1 251 ? 22.331 14.136 -6.955 1.00 74.31 251 LEU A C 1
ATOM 2052 O O . LEU A 1 251 ? 22.717 13.138 -6.364 1.00 74.31 251 LEU A O 1
ATOM 2056 N N . ARG A 1 252 ? 22.224 14.173 -8.293 1.00 65.62 252 ARG A N 1
ATOM 2057 C CA . ARG A 1 252 ? 22.461 13.024 -9.201 1.00 65.62 252 ARG A CA 1
ATOM 2058 C C . ARG A 1 252 ? 23.870 12.423 -9.144 1.00 65.62 252 ARG A C 1
ATOM 2060 O O . ARG A 1 252 ? 24.024 11.249 -9.484 1.00 65.62 252 ARG A O 1
ATOM 2067 N N . HIS A 1 253 ? 24.857 13.110 -8.580 1.00 70.62 253 HIS A N 1
ATOM 2068 C CA . HIS A 1 253 ? 26.216 12.587 -8.436 1.00 70.62 253 HIS A CA 1
ATOM 2069 C C . HIS A 1 253 ? 26.328 11.426 -7.408 1.00 70.62 253 HIS A C 1
ATOM 2071 O O . HIS A 1 253 ? 25.637 11.448 -6.386 1.00 70.62 253 HIS A O 1
ATOM 2077 N N . PRO A 1 254 ? 27.177 10.394 -7.623 1.00 52.00 254 PRO A N 1
ATOM 2078 C CA . PRO A 1 254 ? 27.386 9.296 -6.661 1.00 52.00 254 PRO A CA 1
ATOM 2079 C C . PRO A 1 254 ? 27.998 9.754 -5.330 1.00 52.00 254 PRO A C 1
ATOM 2081 O O . PRO A 1 254 ? 27.733 9.176 -4.280 1.00 52.00 254 PRO A O 1
ATOM 2084 N N . THR A 1 255 ? 28.800 10.818 -5.374 1.00 66.25 255 THR A N 1
ATOM 2085 C CA . THR A 1 255 ? 29.454 11.441 -4.216 1.00 66.25 255 THR A CA 1
ATOM 2086 C C . THR A 1 255 ? 29.143 12.942 -4.177 1.00 66.25 255 THR A C 1
ATOM 2088 O O . THR A 1 255 ? 29.943 13.749 -4.653 1.00 66.25 255 THR A O 1
ATOM 2091 N N . PRO A 1 256 ? 27.967 13.348 -3.664 1.00 77.75 256 PRO A N 1
ATOM 2092 C CA . PRO A 1 256 ? 27.569 14.751 -3.641 1.00 77.75 256 PRO A CA 1
ATOM 2093 C C . PRO A 1 256 ? 28.425 15.588 -2.686 1.00 77.75 256 PRO A C 1
ATOM 2095 O O . PRO A 1 256 ? 28.596 15.278 -1.500 1.00 77.75 256 PRO A O 1
ATOM 2098 N N . ARG A 1 257 ? 28.918 16.717 -3.176 1.00 86.06 257 ARG A N 1
ATOM 2099 C CA . ARG A 1 257 ? 29.673 17.712 -2.421 1.00 86.06 257 ARG A CA 1
ATOM 2100 C C . ARG A 1 257 ? 28.712 18.520 -1.564 1.00 86.06 257 ARG A C 1
ATOM 2102 O O . ARG A 1 257 ? 27.984 19.394 -2.027 1.00 86.06 257 ARG A O 1
ATOM 2109 N N . THR A 1 258 ? 28.770 18.265 -0.261 1.00 84.00 258 THR A N 1
ATOM 2110 C CA . THR A 1 258 ? 27.884 18.906 0.726 1.00 84.00 258 THR A CA 1
ATOM 2111 C C . THR A 1 258 ? 28.007 20.436 0.733 1.00 84.00 258 THR A C 1
ATOM 2113 O O . THR A 1 258 ? 27.021 21.115 1.000 1.00 84.00 258 THR A O 1
ATOM 2116 N N . ALA A 1 259 ? 29.183 20.986 0.417 1.00 85.81 259 ALA A N 1
ATOM 2117 C CA . ALA A 1 259 ? 29.385 22.433 0.327 1.00 85.81 259 ALA A CA 1
ATOM 2118 C C . ALA A 1 259 ? 28.547 23.078 -0.792 1.00 85.81 259 ALA A C 1
ATOM 2120 O O . ALA A 1 259 ? 27.954 24.130 -0.572 1.00 85.81 259 ALA A O 1
ATOM 2121 N N . ILE A 1 260 ? 28.441 22.420 -1.952 1.00 88.75 260 ILE A N 1
ATOM 2122 C CA . ILE A 1 260 ? 27.664 22.919 -3.096 1.00 88.75 260 ILE A CA 1
ATOM 2123 C C . ILE A 1 260 ? 26.175 22.863 -2.778 1.00 88.75 260 ILE A C 1
ATOM 2125 O O . ILE A 1 260 ? 25.487 23.866 -2.922 1.00 88.75 260 ILE A O 1
ATOM 2129 N N . ILE A 1 261 ? 25.697 21.732 -2.251 1.00 88.06 261 ILE A N 1
ATOM 2130 C CA . ILE A 1 261 ? 24.290 21.575 -1.862 1.00 88.06 261 ILE A CA 1
ATOM 2131 C C . ILE A 1 261 ? 23.872 22.663 -0.862 1.00 88.06 261 ILE A C 1
ATOM 2133 O O . ILE A 1 261 ? 22.867 23.337 -1.067 1.00 88.06 261 ILE A O 1
ATOM 2137 N N . LYS A 1 262 ? 24.671 22.887 0.191 1.00 88.56 262 LYS A N 1
ATOM 2138 C CA . LYS A 1 262 ? 24.395 23.933 1.188 1.00 88.56 262 LYS A CA 1
ATOM 2139 C C . LYS A 1 262 ? 24.409 25.336 0.581 1.00 88.56 262 LYS A C 1
ATOM 2141 O O . LYS A 1 262 ? 23.545 26.138 0.922 1.00 88.56 262 LYS A O 1
ATOM 2146 N N . GLY A 1 263 ? 25.365 25.622 -0.305 1.00 92.56 263 GLY A N 1
ATOM 2147 C CA . GLY A 1 263 ? 25.463 26.914 -0.986 1.00 92.56 263 GLY A CA 1
ATOM 2148 C C . GLY A 1 263 ? 24.239 27.207 -1.850 1.00 92.56 263 GLY A C 1
ATOM 2149 O O . GLY A 1 263 ? 23.624 28.257 -1.711 1.00 92.56 263 GLY A O 1
ATOM 2150 N N . MET A 1 264 ? 23.821 26.249 -2.678 1.00 96.25 264 ME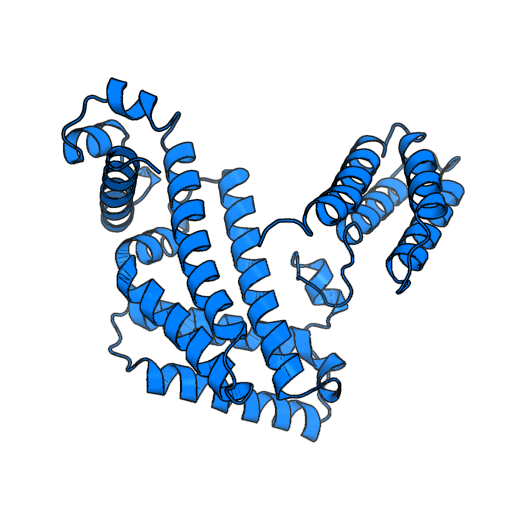T A N 1
ATOM 2151 C CA . MET A 1 264 ? 22.660 26.433 -3.551 1.00 96.25 264 MET A CA 1
ATOM 2152 C C . MET A 1 264 ? 21.349 26.538 -2.760 1.00 96.25 264 MET A C 1
ATOM 2154 O O . MET A 1 264 ? 20.500 27.360 -3.084 1.00 96.25 264 MET A O 1
ATOM 2158 N N . ILE A 1 265 ? 21.186 25.768 -1.679 1.00 93.38 265 ILE A N 1
ATOM 2159 C CA . ILE A 1 265 ? 20.025 25.904 -0.784 1.00 93.38 265 ILE A CA 1
ATOM 2160 C C . ILE A 1 265 ? 19.998 27.288 -0.120 1.00 93.38 265 ILE A C 1
ATOM 2162 O O . ILE A 1 265 ? 18.926 27.873 0.018 1.00 93.38 265 ILE A O 1
ATOM 2166 N N . ALA A 1 266 ? 21.152 27.826 0.284 1.00 93.62 266 ALA A N 1
ATOM 2167 C CA . ALA A 1 266 ? 21.231 29.162 0.869 1.00 93.62 266 ALA A CA 1
ATOM 2168 C C . ALA A 1 266 ? 20.794 30.250 -0.126 1.00 93.62 266 ALA A C 1
ATOM 2170 O O . ALA A 1 266 ? 20.029 31.131 0.261 1.00 93.62 266 ALA A O 1
ATOM 2171 N N . ASN A 1 267 ? 21.193 30.138 -1.400 1.00 94.06 267 ASN A N 1
ATOM 2172 C CA . ASN A 1 267 ? 20.731 31.038 -2.462 1.00 94.06 267 ASN A CA 1
ATOM 2173 C C . ASN A 1 267 ? 19.202 31.004 -2.598 1.00 94.06 267 ASN A C 1
ATOM 2175 O O . ASN A 1 267 ? 18.557 32.045 -2.640 1.00 94.06 267 ASN A O 1
ATOM 2179 N N . LEU A 1 268 ? 18.601 29.809 -2.590 1.00 94.75 268 LEU A N 1
ATOM 2180 C CA . LEU A 1 268 ? 17.145 29.662 -2.693 1.00 94.75 268 LEU A CA 1
ATOM 2181 C C . LEU A 1 268 ? 16.404 30.217 -1.467 1.00 94.75 268 LEU A C 1
ATOM 2183 O O . LEU A 1 268 ? 15.323 30.779 -1.607 1.00 94.75 268 LEU A O 1
ATOM 2187 N N . LYS A 1 269 ? 16.983 30.097 -0.266 1.00 93.94 269 LYS A N 1
ATOM 2188 C CA . LYS A 1 269 ? 16.419 30.672 0.968 1.00 93.94 269 LYS A CA 1
ATOM 2189 C C . LYS A 1 269 ? 16.488 32.201 1.021 1.00 93.94 269 LYS A C 1
ATOM 2191 O O . LYS A 1 269 ? 15.789 32.790 1.844 1.00 93.94 269 LYS A O 1
ATOM 2196 N N . ALA A 1 270 ? 17.326 32.827 0.194 1.00 92.06 270 ALA A N 1
ATOM 2197 C CA . ALA A 1 270 ? 17.439 34.282 0.103 1.00 92.06 270 ALA A CA 1
ATOM 2198 C C . ALA A 1 270 ? 16.295 34.925 -0.701 1.00 92.06 270 ALA A C 1
ATOM 2200 O O . ALA A 1 270 ? 16.129 36.138 -0.644 1.00 92.06 270 ALA A O 1
ATOM 2201 N N . VAL A 1 271 ? 15.497 34.122 -1.415 1.00 91.25 271 VAL A N 1
ATOM 2202 C CA . VAL A 1 271 ? 14.329 34.584 -2.171 1.00 91.25 271 VAL A CA 1
ATOM 2203 C C . VAL A 1 271 ? 13.070 34.345 -1.341 1.00 91.25 271 VAL A C 1
ATOM 2205 O O . VAL A 1 271 ? 12.628 33.203 -1.171 1.00 91.25 271 VAL A O 1
ATOM 2208 N N . ASP A 1 272 ? 12.487 35.421 -0.815 1.00 90.12 272 ASP A N 1
ATOM 2209 C CA . ASP A 1 272 ? 11.384 35.369 0.152 1.00 90.12 272 ASP A CA 1
ATOM 2210 C C . ASP A 1 272 ? 10.170 34.582 -0.365 1.00 90.12 272 ASP A C 1
ATOM 2212 O O . ASP A 1 272 ? 9.540 33.831 0.385 1.00 90.12 272 ASP A O 1
ATOM 2216 N N . GLU A 1 273 ? 9.867 34.669 -1.661 1.00 90.38 273 GLU A N 1
ATOM 2217 C CA . GLU A 1 273 ? 8.709 34.015 -2.265 1.00 90.38 273 GLU A CA 1
ATOM 2218 C C . GLU A 1 273 ? 8.829 32.488 -2.321 1.00 90.38 273 GLU A C 1
ATOM 2220 O O . GLU A 1 273 ? 7.804 31.807 -2.379 1.00 90.38 273 GLU A O 1
ATOM 2225 N N . ILE A 1 274 ? 10.041 31.925 -2.298 1.00 91.44 274 ILE A N 1
ATOM 2226 C CA . ILE A 1 274 ? 10.293 30.469 -2.363 1.00 91.44 274 ILE A CA 1
ATOM 2227 C C . ILE A 1 274 ? 11.010 29.919 -1.121 1.00 91.44 274 ILE A C 1
ATOM 2229 O O . ILE A 1 274 ? 11.293 28.721 -1.042 1.00 91.44 274 ILE A O 1
ATOM 2233 N N . LYS A 1 275 ? 11.283 30.776 -0.133 1.00 90.25 275 LYS A N 1
ATOM 2234 C CA . LYS A 1 275 ? 12.042 30.443 1.075 1.00 90.25 275 LYS A CA 1
ATOM 2235 C C . LYS A 1 275 ? 11.468 29.253 1.843 1.00 90.25 275 LYS A C 1
ATOM 2237 O O . LYS A 1 275 ? 12.222 28.375 2.252 1.00 90.25 275 LYS A O 1
ATOM 2242 N N . GLY A 1 276 ? 10.143 29.185 1.990 1.00 80.94 276 GLY A N 1
ATOM 2243 C CA . GLY A 1 276 ? 9.483 28.078 2.690 1.00 80.94 276 GLY A CA 1
ATOM 2244 C C . GLY A 1 276 ? 9.723 26.725 2.013 1.00 80.94 276 GLY A C 1
ATOM 2245 O O . GLY A 1 276 ? 10.055 25.744 2.672 1.00 80.94 276 GLY A O 1
ATOM 2246 N N . GLU A 1 277 ? 9.625 26.660 0.684 1.00 87.00 277 GLU A N 1
ATOM 2247 C CA . GLU A 1 277 ? 9.953 25.451 -0.073 1.00 87.00 277 GLU A CA 1
ATOM 2248 C C . GLU A 1 277 ? 11.452 25.115 -0.016 1.00 87.00 277 GLU A C 1
ATOM 2250 O O . GLU A 1 277 ? 11.807 23.939 0.071 1.00 87.00 277 GLU A O 1
ATOM 2255 N N . ALA A 1 278 ? 12.330 26.122 -0.010 1.00 88.94 278 ALA A N 1
ATOM 2256 C CA . ALA A 1 278 ? 13.774 25.932 0.129 1.00 88.94 278 ALA A CA 1
ATOM 2257 C C . ALA A 1 278 ? 14.176 25.397 1.521 1.00 88.94 278 ALA A C 1
ATOM 2259 O O . ALA A 1 278 ? 15.088 24.578 1.638 1.00 88.94 278 ALA A O 1
ATOM 2260 N N . GLU A 1 279 ? 13.483 25.806 2.586 1.00 82.88 279 GLU A N 1
ATOM 2261 C CA . GLU A 1 279 ? 13.651 25.256 3.939 1.00 82.88 279 GLU A CA 1
ATOM 2262 C C . GLU A 1 279 ? 13.175 23.804 4.033 1.00 82.88 279 GLU A C 1
ATOM 2264 O O . GLU A 1 279 ? 13.869 22.965 4.609 1.00 82.88 279 GLU A O 1
ATOM 2269 N N . MET A 1 280 ? 12.046 23.475 3.400 1.00 74.06 280 MET A N 1
ATOM 2270 C CA . MET A 1 280 ? 11.581 22.089 3.313 1.00 74.06 280 MET A CA 1
ATOM 2271 C C . MET A 1 280 ? 12.530 21.213 2.481 1.00 74.06 280 MET A C 1
ATOM 2273 O O . MET A 1 280 ? 12.777 20.066 2.846 1.00 74.06 280 MET A O 1
ATOM 2277 N N . LEU A 1 281 ? 13.087 21.741 1.384 1.00 83.44 281 LEU A N 1
ATOM 2278 C CA . LEU A 1 281 ? 14.101 21.059 0.573 1.00 83.44 281 LEU A CA 1
ATOM 2279 C C . LEU A 1 281 ? 15.336 20.705 1.411 1.00 83.44 281 LEU A C 1
ATOM 2281 O O . LEU A 1 281 ? 15.811 19.571 1.364 1.00 83.44 281 LEU A O 1
ATOM 2285 N N . ASP A 1 282 ? 15.826 21.658 2.203 1.00 86.31 282 ASP A N 1
ATOM 2286 C CA . ASP A 1 282 ? 16.962 21.460 3.106 1.00 86.31 282 ASP A CA 1
ATOM 2287 C C . ASP A 1 282 ? 16.679 20.385 4.159 1.00 86.31 282 ASP A C 1
ATOM 2289 O O . ASP A 1 282 ? 17.510 19.511 4.407 1.00 86.31 282 ASP A O 1
ATOM 2293 N N . HIS A 1 283 ? 15.479 20.400 4.740 1.00 75.38 283 HIS A N 1
ATOM 2294 C CA . HIS A 1 283 ? 15.058 19.385 5.700 1.00 75.38 283 HIS A CA 1
ATOM 2295 C C . HIS A 1 283 ? 15.075 17.979 5.085 1.00 75.38 283 HIS A C 1
ATOM 2297 O O . HIS A 1 283 ? 15.728 17.083 5.617 1.00 75.38 283 HIS A O 1
ATOM 2303 N N . LEU A 1 284 ? 14.452 17.810 3.914 1.00 68.06 284 LEU A N 1
ATOM 2304 C CA . LEU A 1 284 ? 14.370 16.528 3.206 1.00 68.06 284 LEU A CA 1
ATOM 2305 C C . LEU A 1 284 ? 15.748 15.969 2.827 1.00 68.06 284 LEU A C 1
ATOM 2307 O O . LEU A 1 284 ? 15.976 14.759 2.889 1.00 68.06 284 LEU A O 1
ATOM 2311 N N . ILE A 1 285 ? 16.678 16.841 2.434 1.00 74.75 285 ILE A N 1
ATOM 2312 C CA . ILE A 1 285 ? 18.049 16.446 2.090 1.00 74.75 285 ILE A CA 1
ATOM 2313 C C . ILE A 1 285 ? 18.838 16.026 3.344 1.00 74.75 285 ILE A C 1
ATOM 2315 O O . ILE A 1 285 ? 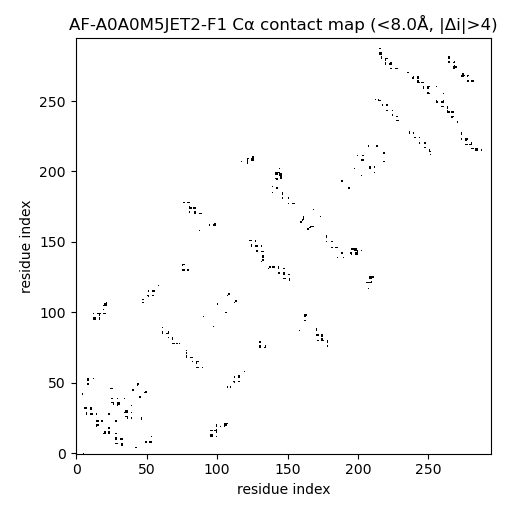19.672 15.118 3.269 1.00 74.75 285 ILE A O 1
ATOM 2319 N N . ASN A 1 286 ? 18.580 16.648 4.498 1.00 68.94 286 ASN A N 1
ATOM 2320 C CA . ASN A 1 286 ? 19.316 16.385 5.737 1.00 68.94 286 ASN A CA 1
ATOM 2321 C C . ASN A 1 286 ? 18.737 15.231 6.580 1.00 68.94 286 ASN A C 1
ATOM 2323 O O . ASN A 1 286 ? 19.517 14.509 7.203 1.00 68.94 286 ASN A O 1
ATOM 2327 N N . GLU A 1 287 ? 17.422 14.987 6.578 1.00 56.94 287 GLU A N 1
ATOM 2328 C CA . GLU A 1 287 ? 16.797 13.892 7.345 1.00 56.94 287 GLU A CA 1
ATOM 2329 C C . GLU A 1 287 ? 17.348 12.512 6.966 1.00 56.94 287 GLU A C 1
ATOM 2331 O O . GLU A 1 287 ? 17.610 11.683 7.837 1.00 56.94 287 GLU A O 1
ATOM 2336 N N . ARG A 1 288 ? 17.643 12.271 5.682 1.00 50.59 288 ARG A N 1
ATOM 2337 C CA . ARG A 1 288 ? 18.211 10.985 5.242 1.00 50.59 288 ARG A CA 1
ATOM 2338 C C . ARG A 1 288 ? 19.687 10.797 5.621 1.00 50.59 288 ARG A C 1
ATOM 2340 O O . ARG A 1 288 ? 20.130 9.658 5.699 1.00 50.59 288 ARG A O 1
ATOM 2347 N N . LYS A 1 289 ? 20.446 11.871 5.900 1.00 50.19 289 LYS A N 1
ATOM 2348 C CA . LYS A 1 289 ? 21.831 11.762 6.417 1.00 50.19 289 LYS A CA 1
ATOM 2349 C C . LYS A 1 289 ? 21.870 11.286 7.869 1.00 50.19 289 LYS A C 1
ATOM 2351 O O . LYS A 1 289 ? 22.812 10.601 8.249 1.00 50.19 289 LYS A O 1
ATOM 2356 N N . ASN A 1 290 ? 20.844 11.622 8.650 1.00 37.34 290 ASN A N 1
ATOM 2357 C CA . ASN A 1 290 ? 20.697 11.164 10.033 1.00 37.34 290 ASN A CA 1
ATOM 2358 C C . ASN A 1 290 ? 19.919 9.835 10.129 1.00 37.34 290 ASN A C 1
ATOM 2360 O O . ASN A 1 290 ? 20.029 9.131 11.129 1.00 37.34 290 ASN A O 1
ATOM 2364 N N . GLY A 1 291 ? 19.173 9.472 9.078 1.00 34.50 291 GLY A N 1
ATOM 2365 C CA . GLY A 1 291 ? 18.369 8.250 8.974 1.00 34.50 291 GLY A CA 1
ATOM 2366 C C . GLY A 1 291 ? 19.123 6.960 8.627 1.00 34.50 291 GLY A C 1
ATOM 2367 O O . GLY A 1 291 ? 18.508 5.902 8.651 1.00 34.50 291 GLY A O 1
ATOM 2368 N N . SER A 1 292 ? 20.440 6.990 8.387 1.00 32.91 292 SER A N 1
ATOM 2369 C CA . SER A 1 292 ? 21.267 5.766 8.285 1.00 32.91 292 SER A CA 1
ATOM 2370 C C . SER A 1 292 ? 21.482 5.048 9.633 1.00 32.91 292 SER A C 1
ATOM 2372 O O . SER A 1 292 ? 22.276 4.117 9.706 1.00 32.91 292 SER A O 1
ATOM 2374 N N . ASN A 1 293 ? 20.786 5.480 10.691 1.00 27.56 293 ASN A N 1
ATOM 2375 C CA . ASN A 1 293 ? 20.815 4.913 12.041 1.00 27.56 293 ASN A CA 1
ATOM 2376 C C . ASN A 1 293 ? 19.436 4.417 12.515 1.00 27.56 293 ASN A C 1
ATOM 2378 O O . ASN A 1 293 ? 19.149 4.442 13.710 1.00 27.56 293 ASN A O 1
ATOM 2382 N N . PHE A 1 294 ? 18.587 3.945 11.606 1.00 26.91 294 PHE A N 1
ATOM 2383 C CA . PHE A 1 294 ? 17.457 3.100 11.988 1.00 26.91 294 PHE A CA 1
ATOM 2384 C C . PHE A 1 294 ? 17.584 1.755 11.277 1.00 26.91 294 PHE A C 1
ATOM 2386 O O . PHE A 1 294 ? 17.205 1.596 10.119 1.00 26.91 294 PHE A O 1
ATOM 2393 N N . ILE A 1 295 ? 18.259 0.862 12.008 1.00 30.09 295 ILE A N 1
ATOM 2394 C CA . ILE A 1 295 ? 18.177 -0.602 11.933 1.00 30.09 295 ILE A CA 1
ATOM 2395 C C . ILE A 1 295 ? 16.722 -1.021 12.148 1.00 30.09 295 ILE A C 1
ATOM 2397 O O . ILE A 1 295 ? 16.071 -0.392 13.017 1.00 30.09 295 ILE A O 1
#

Solvent-accessible surface area (backbone atoms only — not comparable to full-atom values): 16495 Å² total; per-residue (Å²): 133,56,75,66,57,52,51,45,48,56,53,42,32,48,47,23,39,74,71,26,53,73,75,53,48,68,58,58,45,16,56,79,61,74,44,51,56,72,59,45,50,74,78,31,89,41,73,66,53,42,51,44,53,44,52,54,56,53,52,51,56,55,49,54,63,46,54,64,49,73,79,52,94,57,58,59,63,58,42,46,34,48,39,48,34,54,52,54,51,52,45,64,78,37,44,44,54,50,49,34,56,74,46,48,94,36,60,76,100,40,72,68,53,52,50,53,52,51,51,51,53,20,53,52,50,30,55,43,47,54,48,51,42,68,64,65,39,75,85,44,63,71,42,45,43,40,53,38,52,52,49,52,51,54,53,51,51,53,49,45,40,40,70,76,66,60,50,91,72,59,55,70,62,48,27,48,50,52,54,54,50,49,50,54,48,53,54,48,40,62,76,65,65,59,79,55,90,39,37,57,70,55,42,53,72,78,40,77,52,60,63,89,81,59,53,72,37,52,72,47,50,50,51,49,51,58,52,57,74,67,46,89,70,60,89,58,44,65,62,49,51,53,33,48,52,52,43,53,53,38,58,72,40,97,79,57,58,65,69,57,52,54,50,35,43,51,58,39,45,71,38,78,95,46,20,70,59,32,51,51,31,51,48,49,50,48,53,61,72,66,51,83,75,69,129

Radius of gyration: 22.62 Å; Cα contacts (8 Å, |Δi|>4): 242; chains: 1; bounding box: 51×60×59 Å

Organism: NCBI:txid1441095